Protein AF-A0A7T3RHN5-F1 (afdb_monomer_lite)

Structure (mmCIF, N/CA/C/O backbone):
data_AF-A0A7T3RHN5-F1
#
_entry.id   AF-A0A7T3RHN5-F1
#
loop_
_atom_site.group_PDB
_atom_site.id
_atom_site.type_symbol
_atom_site.label_atom_id
_atom_site.label_alt_id
_atom_site.label_comp_id
_atom_site.label_asym_id
_atom_site.label_entity_id
_atom_site.label_seq_id
_atom_site.pdbx_PDB_ins_code
_atom_site.Cartn_x
_atom_site.Cartn_y
_atom_site.Cartn_z
_atom_site.occupancy
_atom_site.B_iso_or_equiv
_atom_site.auth_seq_id
_atom_site.auth_comp_id
_atom_site.auth_asym_id
_atom_site.auth_atom_id
_atom_site.pdbx_PDB_model_num
ATOM 1 N N . MET A 1 1 ? -44.081 17.481 34.321 1.00 33.84 1 MET A N 1
ATOM 2 C CA . MET A 1 1 ? -44.091 16.302 35.224 1.00 33.84 1 MET A CA 1
ATOM 3 C C . MET A 1 1 ? -43.730 15.085 34.383 1.00 33.84 1 MET A C 1
ATOM 5 O O . MET A 1 1 ? -44.392 14.898 33.382 1.00 33.84 1 MET A O 1
ATOM 9 N N . GLN A 1 2 ? -42.711 14.272 34.641 1.00 38.62 2 GLN A N 1
ATOM 10 C CA . GLN A 1 2 ? -41.668 14.293 35.660 1.00 38.62 2 GLN A CA 1
ATOM 11 C C . GLN A 1 2 ? -40.304 13.938 35.021 1.00 38.62 2 GLN A C 1
ATOM 13 O O . GLN A 1 2 ? -40.270 13.184 34.052 1.00 38.62 2 GLN A O 1
ATOM 18 N N . PRO A 1 3 ? -39.200 14.461 35.579 1.00 47.50 3 PRO A N 1
ATOM 19 C CA . PRO A 1 3 ? -37.829 14.258 35.122 1.00 47.50 3 PRO A CA 1
ATOM 20 C C . PRO A 1 3 ? -37.137 13.142 35.924 1.00 47.50 3 PRO A C 1
ATOM 22 O O . PRO A 1 3 ? -37.062 13.230 37.149 1.00 47.50 3 PRO A O 1
ATOM 25 N N . ARG A 1 4 ? -36.616 12.098 35.266 1.00 41.53 4 ARG A N 1
ATOM 26 C CA . ARG A 1 4 ? -35.791 11.060 35.930 1.00 41.53 4 ARG A CA 1
ATOM 27 C C . ARG A 1 4 ? -34.544 10.600 35.164 1.00 41.53 4 ARG A C 1
ATOM 29 O O . ARG A 1 4 ? -33.818 9.761 35.673 1.00 41.53 4 ARG A O 1
ATOM 36 N N . GLU A 1 5 ? -34.219 11.216 34.030 1.00 47.78 5 GLU A N 1
ATOM 37 C CA . GLU A 1 5 ? -33.073 10.798 33.195 1.00 47.78 5 GLU A CA 1
ATOM 38 C C . GLU A 1 5 ? -31.820 11.693 33.347 1.00 47.78 5 GLU A C 1
ATOM 40 O O . GLU A 1 5 ? -30.792 11.440 32.734 1.00 47.78 5 GLU A O 1
ATOM 45 N N . TRP A 1 6 ? -31.854 12.725 34.202 1.00 43.03 6 TRP A N 1
ATOM 46 C CA . TRP A 1 6 ? -30.775 13.730 34.313 1.00 43.03 6 TRP A CA 1
ATOM 47 C C . TRP A 1 6 ? -29.911 13.652 35.585 1.00 43.03 6 TRP A C 1
ATOM 49 O O . TRP A 1 6 ? -29.173 14.587 35.882 1.00 43.03 6 TRP A O 1
ATOM 59 N N . LEU A 1 7 ? -29.945 12.544 36.334 1.00 45.84 7 LEU A N 1
ATOM 60 C CA . LEU A 1 7 ? -29.122 12.382 37.550 1.00 45.84 7 LEU A CA 1
ATOM 61 C C . LEU A 1 7 ? -28.068 11.267 37.487 1.00 45.84 7 LEU A C 1
ATOM 63 O O . LEU A 1 7 ? -27.273 11.145 38.411 1.00 45.84 7 LEU A O 1
ATOM 67 N N . MET A 1 8 ? -27.968 10.524 36.381 1.00 43.53 8 MET A N 1
ATOM 68 C CA . MET A 1 8 ? -26.954 9.465 36.217 1.00 43.53 8 MET A CA 1
ATOM 69 C C . MET A 1 8 ? -25.738 9.882 35.369 1.00 43.53 8 MET A C 1
ATOM 71 O O . MET A 1 8 ? -24.861 9.060 35.129 1.00 43.53 8 MET A O 1
ATOM 75 N N . LEU A 1 9 ? -25.639 11.157 34.962 1.00 43.38 9 LEU A N 1
ATOM 76 C CA . LEU A 1 9 ? -24.450 11.714 34.287 1.00 43.38 9 LEU A CA 1
ATOM 77 C C . LEU A 1 9 ? -23.685 12.773 35.110 1.00 43.38 9 LEU A C 1
ATOM 79 O O . LEU A 1 9 ? -22.663 13.276 34.656 1.00 43.38 9 LEU A O 1
ATOM 83 N N . SER A 1 10 ? -24.127 13.086 36.334 1.00 39.84 10 SER A N 1
ATOM 84 C CA . SER A 1 10 ? -23.496 14.102 37.200 1.00 39.84 10 SER A CA 1
ATOM 85 C C . SER A 1 10 ? -22.644 13.523 38.345 1.00 39.84 10 SER A C 1
ATOM 87 O O . SER A 1 10 ? -22.122 14.284 39.156 1.00 39.84 10 SER A O 1
ATOM 89 N N . MET A 1 11 ? -22.474 12.200 38.435 1.00 37.06 11 MET A N 1
ATOM 90 C CA . MET A 1 11 ? -21.722 11.542 39.522 1.00 37.06 11 MET A CA 1
ATOM 91 C C . MET A 1 11 ? -20.424 10.852 39.068 1.00 37.06 11 MET A C 1
ATOM 93 O O . MET A 1 11 ? -19.909 9.992 39.774 1.00 37.06 11 MET A O 1
ATOM 97 N N . TYR A 1 12 ? -19.861 11.244 37.920 1.00 39.31 12 TYR A N 1
ATOM 98 C CA . TYR A 1 12 ? -18.570 10.719 37.445 1.00 39.31 12 TYR A CA 1
ATOM 99 C C . TYR A 1 12 ? -17.519 11.802 37.162 1.00 39.31 12 TYR A C 1
ATOM 101 O O . TYR A 1 12 ? -16.602 11.604 36.370 1.00 39.31 12 TYR A O 1
ATOM 109 N N . ILE A 1 13 ? -17.640 12.959 37.819 1.00 41.94 13 ILE A N 1
ATOM 110 C CA . ILE A 1 13 ? -16.583 13.974 37.898 1.00 41.94 13 ILE A CA 1
ATOM 111 C C . ILE A 1 13 ? -16.588 14.538 39.316 1.00 41.94 13 ILE A C 1
ATOM 113 O O . ILE A 1 13 ? -17.350 15.450 39.612 1.00 41.94 13 ILE A O 1
ATOM 117 N N . LEU A 1 14 ? -15.782 13.935 40.190 1.00 34.66 14 LEU A N 1
ATOM 118 C CA . LEU A 1 14 ? -15.179 14.451 41.431 1.00 34.66 14 LEU A CA 1
ATOM 119 C C . LEU A 1 14 ? -14.783 13.234 42.276 1.00 34.66 14 LEU A C 1
ATOM 121 O O . LEU A 1 14 ? -15.461 12.219 42.206 1.00 34.66 14 LEU A O 1
ATOM 125 N N . VAL A 1 15 ? -13.736 13.372 43.099 1.00 35.81 15 VAL A N 1
ATOM 126 C CA . VAL A 1 15 ? -13.138 12.358 44.004 1.00 35.81 15 VAL A CA 1
ATOM 127 C C . VAL A 1 15 ? -11.853 11.710 43.436 1.00 35.81 15 VAL A C 1
ATOM 129 O O . VAL A 1 15 ? -11.829 10.543 43.073 1.00 35.81 15 VAL A O 1
ATOM 132 N N . GLN A 1 16 ? -10.747 12.477 43.425 1.00 34.75 16 GLN A N 1
ATOM 133 C CA . GLN A 1 16 ? -9.605 12.355 44.375 1.00 34.75 16 GLN A CA 1
ATOM 134 C C . GLN A 1 16 ? -8.281 12.847 43.758 1.00 34.75 16 GLN A C 1
ATOM 136 O O . GLN A 1 16 ? -7.575 12.118 43.068 1.00 34.75 16 GLN A O 1
ATOM 141 N N . ALA A 1 17 ? -7.917 14.085 44.092 1.00 33.97 17 ALA A N 1
ATOM 142 C CA . ALA A 1 17 ? -6.534 14.548 44.131 1.00 33.97 17 ALA A CA 1
ATOM 143 C C . ALA A 1 17 ? -6.125 14.658 45.610 1.00 33.97 17 ALA A C 1
ATOM 145 O O . ALA A 1 17 ? -6.889 15.253 46.375 1.00 33.97 17 ALA A O 1
ATOM 146 N N . PRO A 1 18 ? -4.950 14.168 46.037 1.00 40.69 18 PRO A N 1
ATOM 147 C CA . PRO A 1 18 ? -4.371 14.568 47.308 1.00 40.69 18 PRO A CA 1
ATOM 148 C C . PRO A 1 18 ? -3.280 15.621 47.087 1.00 40.69 18 PRO A C 1
ATOM 150 O O . PRO A 1 18 ? -2.224 15.355 46.515 1.00 40.69 18 PRO A O 1
ATOM 153 N N . VAL A 1 19 ? -3.547 16.822 47.597 1.00 32.75 19 VAL A N 1
ATOM 154 C CA . VAL A 1 19 ? -2.537 17.803 47.997 1.00 32.75 19 VAL A CA 1
ATOM 155 C C . VAL A 1 19 ? -2.074 17.417 49.403 1.00 32.75 19 VAL A C 1
ATOM 157 O O . VAL A 1 19 ? -2.884 17.391 50.325 1.00 32.75 19 VAL A O 1
ATOM 160 N N . LEU A 1 20 ? -0.780 17.157 49.584 1.00 33.75 20 LEU A N 1
ATOM 161 C CA . LEU A 1 20 ? -0.121 17.231 50.890 1.00 33.75 20 LEU A CA 1
ATOM 162 C C . LEU A 1 20 ? 1.115 18.121 50.758 1.00 33.75 20 LEU A C 1
ATOM 164 O O . LEU A 1 20 ? 2.112 17.769 50.133 1.00 33.75 20 LEU A O 1
ATOM 168 N N . THR A 1 21 ? 1.015 19.305 51.346 1.00 33.81 21 THR A N 1
ATOM 169 C CA . THR A 1 21 ? 2.109 20.236 51.619 1.00 33.81 21 THR A CA 1
ATOM 170 C C . THR A 1 21 ? 2.731 19.936 52.982 1.00 33.81 21 THR A C 1
ATOM 172 O O . THR A 1 21 ? 1.993 19.830 53.959 1.00 33.81 21 THR A O 1
ATOM 175 N N . GLY A 1 22 ? 4.067 19.967 53.075 1.00 29.38 22 GLY A N 1
ATOM 176 C CA . GLY A 1 22 ? 4.731 20.578 54.235 1.00 29.38 22 GLY A CA 1
ATOM 177 C C . GLY A 1 22 ? 5.930 19.859 54.868 1.00 29.38 22 GLY A C 1
ATOM 178 O O . GLY A 1 22 ? 5.735 18.974 55.687 1.00 29.38 22 GLY A O 1
ATOM 179 N N . LEU A 1 23 ? 7.122 20.438 54.619 1.00 28.66 23 LEU A N 1
ATOM 180 C CA . LEU A 1 23 ? 8.290 20.587 55.523 1.00 28.66 23 LEU A CA 1
ATOM 181 C C . LEU A 1 23 ? 9.136 19.322 55.822 1.00 28.66 23 LEU A C 1
ATOM 183 O O . LEU A 1 23 ? 8.608 18.261 56.087 1.00 28.66 23 LEU A O 1
ATOM 187 N N . SER A 1 24 ? 10.470 19.337 55.925 1.00 29.58 24 SER A N 1
ATOM 188 C CA . SER A 1 24 ? 11.526 20.339 5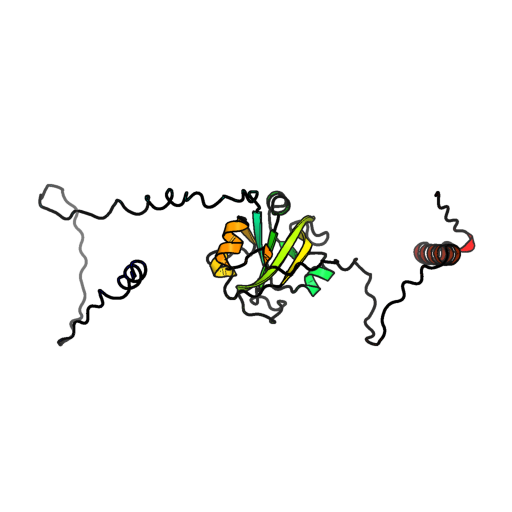5.730 1.00 29.58 24 SER A CA 1
ATOM 189 C C . SER A 1 24 ? 12.875 19.680 56.098 1.00 29.58 24 SER A C 1
ATOM 191 O O . SER A 1 24 ? 12.968 19.060 57.150 1.00 29.58 24 SER A O 1
ATOM 193 N N . LYS A 1 25 ? 13.920 19.980 55.309 1.00 33.62 25 LYS A N 1
ATOM 194 C CA . LYS A 1 25 ? 15.354 20.106 55.671 1.00 33.62 25 LYS A CA 1
ATOM 195 C C . LYS A 1 25 ? 16.234 18.866 55.961 1.00 33.62 25 LYS A C 1
ATOM 197 O O . LYS A 1 25 ? 16.160 18.242 57.007 1.00 33.62 25 LYS A O 1
ATOM 202 N N . ASN A 1 26 ? 17.247 18.778 55.087 1.00 31.64 26 ASN A N 1
ATOM 203 C CA . ASN A 1 26 ? 18.694 18.820 55.372 1.00 31.64 26 ASN A CA 1
ATOM 204 C C . ASN A 1 26 ? 19.542 17.532 55.280 1.00 31.64 26 ASN A C 1
ATOM 206 O O . ASN A 1 26 ? 19.550 16.693 56.166 1.00 31.64 26 ASN A O 1
ATOM 210 N N . GLN A 1 27 ? 20.390 17.565 54.240 1.00 32.78 27 GLN A N 1
ATOM 211 C CA . GLN A 1 27 ? 21.861 17.474 54.274 1.00 32.78 27 GLN A CA 1
ATOM 212 C C . GLN A 1 27 ? 22.568 16.109 54.418 1.00 32.78 27 GLN A C 1
ATOM 214 O O . GLN A 1 27 ? 22.619 15.500 55.475 1.00 32.78 27 GLN A O 1
ATOM 219 N N . THR A 1 28 ? 23.224 15.752 53.301 1.00 30.31 28 THR A N 1
ATOM 220 C CA . THR A 1 28 ? 24.631 15.315 53.132 1.00 30.31 28 THR A CA 1
ATOM 221 C C . THR A 1 28 ? 25.251 14.293 54.090 1.00 30.31 28 THR A C 1
ATOM 223 O O . THR A 1 28 ? 25.504 14.581 55.253 1.00 30.31 28 THR A O 1
ATOM 226 N N . GLY A 1 29 ? 25.723 13.188 53.504 1.00 29.88 29 GLY A N 1
ATOM 227 C CA . GLY A 1 29 ? 26.749 12.318 54.081 1.00 29.88 29 GLY A CA 1
ATOM 228 C C . GLY A 1 29 ? 27.213 11.250 53.088 1.00 29.88 29 GLY A C 1
ATOM 229 O O . GLY A 1 29 ? 26.599 10.199 52.969 1.00 29.88 29 GLY A O 1
ATOM 230 N N . SER A 1 30 ? 28.284 11.547 52.352 1.00 28.36 30 SER A N 1
ATOM 231 C CA . SER A 1 30 ? 29.092 10.576 51.601 1.00 28.36 30 SER A CA 1
ATOM 232 C C . SER A 1 30 ? 30.027 9.832 52.562 1.00 28.36 30 SER A C 1
ATOM 234 O O . SER A 1 30 ? 30.521 10.471 53.487 1.00 28.36 30 SER A O 1
ATOM 236 N N . LEU A 1 31 ? 30.288 8.535 52.322 1.00 26.59 31 LEU A N 1
ATOM 237 C CA . LEU A 1 31 ? 31.620 7.882 52.292 1.00 26.59 31 LEU A CA 1
ATOM 238 C C . LEU A 1 31 ? 31.530 6.346 52.477 1.00 26.59 31 LEU A C 1
ATOM 240 O O . LEU A 1 31 ? 31.335 5.829 53.567 1.00 26.59 31 LEU A O 1
ATOM 244 N N . THR A 1 32 ? 31.683 5.641 51.353 1.00 26.69 32 THR A N 1
ATOM 245 C CA . THR A 1 32 ? 32.661 4.568 51.050 1.00 26.69 32 THR A CA 1
ATOM 246 C C . THR A 1 32 ? 33.057 3.443 52.043 1.00 26.69 32 THR A C 1
ATOM 248 O O . THR A 1 32 ? 33.542 3.682 53.144 1.00 26.69 32 THR A O 1
ATOM 251 N N . THR A 1 33 ? 33.166 2.242 51.437 1.00 31.61 33 THR A N 1
ATOM 252 C CA . THR A 1 33 ? 33.962 1.031 51.793 1.00 31.61 33 THR A CA 1
ATOM 253 C C . THR A 1 33 ? 33.355 0.127 52.890 1.00 31.61 33 THR A C 1
ATOM 255 O O . THR A 1 33 ? 32.723 0.623 53.802 1.00 31.61 33 THR A O 1
ATOM 258 N N . ASN A 1 34 ? 33.431 -1.211 52.897 1.00 29.11 34 ASN A N 1
ATOM 259 C CA . ASN A 1 34 ? 34.430 -2.145 52.384 1.00 29.11 34 ASN A CA 1
ATOM 260 C C . ASN A 1 34 ? 33.845 -3.559 52.158 1.00 29.11 34 ASN A C 1
ATOM 262 O O . ASN A 1 34 ? 32.853 -3.972 52.748 1.00 29.11 34 ASN A O 1
ATOM 266 N N . ASN A 1 35 ? 34.553 -4.305 51.318 1.00 31.83 35 ASN A N 1
ATOM 267 C CA . ASN A 1 35 ? 34.355 -5.689 50.895 1.00 31.83 35 ASN A CA 1
ATOM 268 C C . ASN A 1 35 ? 34.928 -6.690 51.930 1.00 31.83 35 ASN A C 1
ATOM 270 O O . ASN A 1 35 ? 36.057 -6.469 52.369 1.00 31.83 35 ASN A O 1
ATOM 274 N N . LYS A 1 36 ? 34.238 -7.804 52.260 1.00 34.91 36 LYS A N 1
ATOM 275 C CA . LYS A 1 36 ? 34.858 -9.119 52.593 1.00 34.91 36 LYS A CA 1
ATOM 276 C C . LYS A 1 36 ? 33.850 -10.274 52.819 1.00 34.91 36 LYS A C 1
ATOM 278 O O . LYS A 1 36 ? 33.097 -10.299 53.779 1.00 34.91 36 LYS A O 1
ATOM 283 N N . ARG A 1 37 ? 33.945 -11.237 51.893 1.00 30.59 37 ARG A N 1
ATOM 284 C CA . ARG A 1 37 ? 33.738 -12.708 51.900 1.00 30.59 37 ARG A CA 1
ATOM 285 C C . ARG A 1 37 ? 33.353 -13.425 53.215 1.00 30.59 37 ARG A C 1
ATOM 287 O O . ARG A 1 37 ? 34.041 -13.272 54.216 1.00 30.59 37 ARG A O 1
ATOM 294 N N . GLY A 1 38 ? 32.454 -14.414 53.098 1.00 29.77 38 GLY A N 1
ATOM 295 C CA . GLY A 1 38 ? 32.387 -15.588 53.988 1.00 29.77 38 GLY A CA 1
ATOM 296 C C . GLY A 1 38 ? 31.103 -16.416 53.830 1.00 29.77 38 GLY A C 1
ATOM 297 O O . GLY A 1 38 ? 30.024 -15.908 54.093 1.00 29.77 38 GLY A O 1
ATOM 298 N N . ARG A 1 39 ? 31.225 -17.671 53.372 1.00 29.50 39 ARG A N 1
ATOM 299 C CA . ARG A 1 39 ? 30.153 -18.685 53.249 1.00 29.50 39 ARG A CA 1
ATOM 300 C C . ARG A 1 39 ? 29.726 -19.214 54.626 1.00 29.50 39 ARG A C 1
ATOM 302 O O . ARG A 1 39 ? 30.598 -19.374 55.472 1.00 29.50 39 ARG A O 1
ATOM 309 N N . GLY A 1 40 ? 28.466 -19.634 54.768 1.00 28.08 40 GLY A N 1
ATOM 310 C CA . GLY A 1 40 ? 28.071 -20.620 55.784 1.00 28.08 40 GLY A CA 1
ATOM 311 C C . GLY A 1 40 ? 26.643 -20.484 56.315 1.00 28.08 40 GLY A C 1
ATOM 312 O O . GLY A 1 40 ? 26.374 -19.607 57.120 1.00 28.08 40 GLY A O 1
ATOM 313 N N . ASP A 1 41 ? 25.808 -21.427 55.885 1.00 28.86 41 ASP A N 1
ATOM 314 C CA . ASP A 1 41 ? 24.707 -22.077 56.608 1.00 28.86 41 ASP A CA 1
ATOM 315 C C . ASP A 1 41 ? 23.322 -21.427 56.788 1.00 28.86 41 ASP A C 1
ATOM 317 O O . ASP A 1 41 ? 23.114 -20.311 57.256 1.00 28.86 41 ASP A O 1
ATOM 321 N N . CYS A 1 42 ? 22.342 -22.250 56.399 1.00 27.94 42 CYS A N 1
ATOM 322 C CA . CYS A 1 42 ? 20.909 -22.113 56.605 1.00 27.94 42 CYS A CA 1
ATOM 323 C C . CYS A 1 42 ? 20.539 -22.396 58.068 1.00 27.94 42 CYS A C 1
ATOM 325 O O . CYS A 1 42 ? 21.077 -23.335 58.647 1.00 27.94 42 CYS A O 1
ATOM 327 N N . ILE A 1 43 ? 19.538 -21.685 58.605 1.00 28.67 43 ILE A N 1
ATOM 328 C CA . ILE A 1 43 ? 18.283 -22.238 59.167 1.00 28.67 43 ILE A CA 1
ATOM 329 C C . ILE A 1 43 ? 17.399 -21.096 59.715 1.00 28.67 43 ILE A C 1
ATOM 331 O O . ILE A 1 43 ? 17.855 -20.212 60.429 1.00 28.67 43 ILE A O 1
ATOM 335 N N . LEU A 1 44 ? 16.120 -21.171 59.325 1.00 28.95 44 LEU A N 1
ATOM 336 C CA . LEU A 1 44 ? 14.883 -20.581 59.866 1.00 28.95 44 LEU A CA 1
ATOM 337 C C . LEU A 1 44 ? 14.923 -19.261 60.664 1.00 28.95 44 LEU A C 1
ATOM 339 O O . LEU A 1 44 ? 15.315 -19.214 61.825 1.00 28.95 44 LEU A O 1
ATOM 343 N N . SER A 1 45 ? 14.193 -18.270 60.143 1.00 31.98 45 SER A N 1
ATOM 344 C CA . SER A 1 45 ? 13.368 -17.396 60.982 1.00 31.98 45 SER A CA 1
ATOM 345 C C . SER A 1 45 ? 12.017 -17.138 60.314 1.00 31.98 45 SER A C 1
ATOM 347 O O . SER A 1 45 ? 11.921 -16.567 59.230 1.00 31.98 45 SER A O 1
ATOM 349 N N . HIS A 1 46 ? 10.960 -17.608 60.972 1.00 30.84 46 HIS A N 1
ATOM 350 C CA . HIS A 1 46 ? 9.580 -17.220 60.714 1.00 30.84 46 HIS A CA 1
ATOM 351 C C . HIS A 1 46 ? 9.355 -15.772 61.171 1.00 30.84 46 HIS A C 1
ATOM 353 O O . HIS A 1 46 ? 9.543 -15.491 62.354 1.00 30.84 46 HIS A O 1
ATOM 359 N N . LYS A 1 47 ? 8.795 -14.914 60.305 1.00 33.09 47 LYS A N 1
ATOM 360 C CA . LYS A 1 47 ? 7.566 -14.143 60.597 1.00 33.09 47 LYS A CA 1
ATOM 361 C C . LYS A 1 47 ? 7.169 -13.196 59.454 1.00 33.09 47 LYS A C 1
ATOM 363 O O . LYS A 1 47 ? 7.871 -12.248 59.145 1.00 33.09 47 LYS A O 1
ATOM 368 N N . LYS A 1 48 ? 5.923 -13.416 59.023 1.00 31.70 48 LYS A N 1
ATOM 369 C CA . LYS A 1 48 ? 4.859 -12.427 58.788 1.00 31.70 48 LYS A CA 1
ATOM 370 C C . LYS A 1 48 ? 4.950 -11.495 57.569 1.00 31.70 48 LYS A C 1
ATOM 372 O O . LYS A 1 48 ? 5.622 -10.480 57.586 1.00 31.70 48 LYS A O 1
ATOM 377 N N . HIS A 1 49 ? 4.001 -11.784 56.673 1.00 29.67 49 HIS A N 1
ATOM 378 C CA . HIS A 1 49 ? 2.934 -10.866 56.261 1.00 29.67 49 HIS A CA 1
ATOM 379 C C . HIS A 1 49 ? 3.348 -9.759 55.289 1.00 29.67 49 HIS A C 1
ATOM 381 O O . HIS A 1 49 ? 3.915 -8.759 55.697 1.00 29.67 49 HIS A O 1
ATOM 387 N N . LEU A 1 50 ? 2.944 -9.910 54.025 1.00 35.97 50 LEU A N 1
ATOM 388 C CA . LEU A 1 50 ? 2.051 -8.975 53.335 1.00 35.97 50 LEU A CA 1
ATOM 389 C C . LEU A 1 50 ? 1.478 -9.681 52.097 1.00 35.97 50 LEU A C 1
ATOM 391 O O . LEU A 1 50 ? 2.193 -10.224 51.261 1.00 35.97 50 LEU A O 1
ATOM 395 N N . GLN A 1 51 ? 0.153 -9.761 52.095 1.00 31.22 51 GLN A N 1
ATOM 396 C CA . GLN A 1 51 ? -0.690 -10.305 51.044 1.00 31.22 51 GLN A CA 1
ATOM 397 C C . GLN A 1 51 ? -0.823 -9.308 49.879 1.00 31.22 51 GLN A C 1
ATOM 399 O O . GLN A 1 51 ? -0.581 -8.119 50.058 1.00 31.22 51 GLN A O 1
ATOM 404 N N . HIS A 1 52 ? -1.369 -9.823 48.772 1.00 34.38 52 HIS A N 1
ATOM 405 C CA . HIS A 1 52 ? -2.003 -9.114 47.653 1.00 34.38 52 HIS A CA 1
ATOM 406 C C . HIS A 1 52 ? -1.076 -8.422 46.644 1.00 34.38 52 HIS A C 1
ATOM 408 O O . HIS A 1 52 ? -0.586 -7.339 46.908 1.00 34.38 52 HIS A O 1
ATOM 414 N N . GLU A 1 53 ? -0.929 -9.043 45.461 1.00 35.19 53 GLU A N 1
ATOM 415 C CA . GLU A 1 53 ? -1.143 -8.382 44.145 1.00 35.19 53 GLU A CA 1
ATOM 416 C C . GLU A 1 53 ? -0.880 -9.281 42.915 1.00 35.19 53 GLU A C 1
ATOM 418 O O . GLU A 1 53 ? -0.955 -8.827 41.781 1.00 35.19 53 GLU A O 1
ATOM 423 N N . PHE A 1 54 ? -0.664 -10.588 43.080 1.00 33.16 54 PHE A N 1
ATOM 424 C CA . PHE A 1 54 ? -0.453 -11.505 41.947 1.00 33.16 54 PHE A CA 1
ATOM 425 C C . PHE A 1 54 ? -1.732 -12.197 41.447 1.00 33.16 54 PHE A C 1
ATOM 427 O O . PHE A 1 54 ? -1.745 -13.406 41.293 1.00 33.16 54 PHE A O 1
ATOM 434 N N . TYR A 1 55 ? -2.814 -11.452 41.194 1.00 35.84 55 TYR A N 1
ATOM 435 C CA . TYR A 1 55 ? -3.977 -11.946 40.428 1.00 35.84 55 TYR A CA 1
ATOM 436 C C . TYR A 1 55 ? -4.775 -10.776 39.834 1.00 35.84 55 TYR A C 1
ATOM 438 O O . TYR A 1 55 ? -5.886 -10.509 40.291 1.00 35.84 55 TYR A O 1
ATOM 446 N N . ARG A 1 56 ? -4.246 -10.030 38.848 1.00 35.84 56 ARG A N 1
ATOM 447 C CA . ARG A 1 56 ? -5.106 -9.099 38.084 1.00 35.84 56 ARG A CA 1
ATOM 448 C C . ARG A 1 56 ? -4.587 -8.583 36.736 1.00 35.84 56 ARG A C 1
ATOM 450 O O . ARG A 1 56 ? -4.784 -7.411 36.451 1.00 35.84 56 ARG A O 1
ATOM 457 N N . ILE A 1 57 ? -3.984 -9.408 35.874 1.00 34.84 57 ILE A N 1
ATOM 458 C CA . ILE A 1 57 ? -3.861 -9.036 34.438 1.00 34.84 57 ILE A CA 1
ATOM 459 C C . ILE A 1 57 ? -4.347 -10.144 33.476 1.00 34.84 57 ILE A C 1
ATOM 461 O O . ILE A 1 57 ? -4.382 -9.939 32.272 1.00 34.84 57 ILE A O 1
ATOM 465 N N . ASP A 1 58 ? -4.898 -11.257 33.971 1.00 33.94 58 ASP A N 1
ATOM 466 C CA . ASP A 1 58 ? -5.531 -12.269 33.097 1.00 33.94 58 ASP A CA 1
ATOM 467 C C . ASP A 1 58 ? -7.059 -12.098 32.946 1.00 33.94 58 ASP A C 1
ATOM 469 O O . ASP A 1 58 ? -7.733 -12.933 32.349 1.00 33.94 58 ASP A O 1
ATOM 473 N N . PHE A 1 59 ? -7.620 -10.983 33.433 1.00 34.00 59 PHE A N 1
ATOM 474 C CA . PHE A 1 59 ? -9.065 -10.701 33.435 1.00 34.00 59 PHE A CA 1
ATOM 475 C C . PHE A 1 59 ? -9.449 -9.479 32.576 1.00 34.00 59 PHE A C 1
ATOM 477 O O . PHE A 1 59 ? -10.308 -8.690 32.949 1.00 34.00 59 PHE A O 1
ATOM 484 N N . ILE A 1 60 ? -8.795 -9.283 31.424 1.00 35.94 60 ILE A N 1
ATOM 485 C CA . ILE A 1 60 ? -9.293 -8.392 30.353 1.00 35.94 60 ILE A CA 1
ATOM 486 C C . ILE A 1 60 ? -9.093 -9.068 28.988 1.00 35.94 60 ILE A C 1
ATOM 488 O O . ILE A 1 60 ? -8.500 -8.512 28.068 1.00 35.94 60 ILE A O 1
ATOM 492 N N . LYS A 1 61 ? -9.536 -10.322 28.855 1.00 37.72 61 LYS A N 1
ATOM 493 C CA . LYS A 1 61 ? -9.652 -10.970 27.535 1.00 37.72 61 LYS A CA 1
ATOM 494 C C . LYS A 1 61 ? -11.046 -11.486 27.197 1.00 37.72 61 LYS A C 1
ATOM 496 O O . LYS A 1 61 ? -11.251 -11.855 26.054 1.00 37.72 61 LYS A O 1
ATOM 501 N N . ASN A 1 62 ? -12.007 -11.449 28.120 1.00 39.31 62 ASN A N 1
ATOM 502 C CA . ASN A 1 62 ? -13.315 -12.074 27.910 1.00 39.31 62 ASN A CA 1
ATOM 503 C C . ASN A 1 62 ? -14.467 -11.271 28.530 1.00 39.31 62 ASN A C 1
ATOM 505 O O . ASN A 1 62 ? -15.229 -11.832 29.298 1.00 39.31 62 ASN A O 1
ATOM 509 N N . GLU A 1 63 ? -14.627 -9.978 28.222 1.00 44.09 63 GLU A N 1
ATOM 510 C CA . GLU A 1 63 ? -15.938 -9.337 28.454 1.00 44.09 63 GLU A CA 1
ATOM 511 C C . GLU A 1 63 ? -16.136 -8.020 27.688 1.00 44.09 63 GLU A C 1
ATOM 513 O O . GLU A 1 63 ? -16.317 -6.956 28.266 1.00 44.09 63 GLU A O 1
ATOM 518 N N . ILE A 1 64 ? -16.131 -8.086 26.355 1.00 41.56 64 ILE A N 1
ATOM 519 C CA . ILE A 1 64 ? -16.954 -7.183 25.533 1.00 41.56 64 ILE A CA 1
ATOM 520 C C . ILE A 1 64 ? -17.592 -8.042 24.439 1.00 41.56 64 ILE A C 1
ATOM 522 O O . ILE A 1 64 ? -17.216 -7.999 23.273 1.00 41.56 64 ILE A O 1
ATOM 526 N N . HIS A 1 65 ? -18.535 -8.893 24.838 1.00 39.00 65 HIS A N 1
ATOM 527 C CA . HIS A 1 65 ? -19.508 -9.469 23.913 1.00 39.00 65 HIS A CA 1
ATOM 528 C C . HIS A 1 65 ? -20.876 -8.867 24.243 1.00 39.00 65 HIS A C 1
ATOM 530 O O . HIS A 1 65 ? -21.779 -9.520 24.757 1.00 39.00 65 HIS A O 1
ATOM 536 N N . SER A 1 66 ? -21.001 -7.560 24.008 1.00 35.47 66 SER A N 1
ATOM 537 C CA . SER A 1 66 ? -22.305 -6.905 23.931 1.00 35.47 66 SER A CA 1
ATOM 538 C C . SER A 1 66 ? -22.874 -7.154 22.530 1.00 35.47 66 SER A C 1
ATOM 540 O O . SER A 1 66 ? -22.168 -6.901 21.552 1.00 35.47 66 SER A O 1
ATOM 542 N N . PRO A 1 67 ? -24.129 -7.618 22.380 1.00 43.53 67 PRO A N 1
ATOM 543 C CA . PRO A 1 67 ? -24.715 -7.906 21.079 1.00 43.53 67 PRO A CA 1
ATOM 544 C C . PRO A 1 67 ? -25.228 -6.606 20.446 1.00 43.53 67 PRO A C 1
ATOM 546 O O . PRO A 1 67 ? -26.425 -6.408 20.253 1.00 43.53 67 PRO A O 1
ATOM 549 N N . ILE A 1 68 ? -24.319 -5.691 20.113 1.00 43.47 68 ILE A N 1
ATOM 550 C CA . ILE A 1 68 ? -24.604 -4.646 19.130 1.00 43.47 68 ILE A CA 1
ATOM 551 C C . ILE A 1 68 ? -24.409 -5.330 17.785 1.00 43.47 68 ILE A C 1
ATOM 553 O O . ILE A 1 68 ? -23.266 -5.509 17.387 1.00 43.47 68 ILE A O 1
ATOM 557 N N . LYS A 1 69 ? -25.511 -5.799 17.169 1.00 40.44 69 LYS A N 1
ATOM 558 C CA . LYS A 1 69 ? -25.611 -6.351 15.797 1.00 40.44 69 LYS A CA 1
ATOM 559 C C . LYS A 1 69 ? -24.249 -6.455 15.106 1.00 40.44 69 LYS A C 1
ATOM 561 O O . LYS A 1 69 ? -23.843 -5.544 14.387 1.00 40.44 69 LYS A O 1
ATOM 566 N N . GLY A 1 70 ? -23.545 -7.550 15.391 1.00 39.81 70 GLY A N 1
ATOM 567 C CA . GLY A 1 70 ? -22.225 -7.807 14.848 1.00 39.81 70 GLY A CA 1
ATOM 568 C C . GLY A 1 70 ? -22.338 -7.905 13.339 1.00 39.81 70 GLY A C 1
ATOM 569 O O . GLY A 1 70 ? -22.773 -8.924 12.806 1.00 39.81 70 GLY A O 1
ATOM 570 N N . PHE A 1 71 ? -21.962 -6.833 12.648 1.00 44.53 71 PHE A N 1
ATOM 571 C CA . PHE A 1 71 ? -21.457 -6.960 11.298 1.00 44.53 71 PHE A CA 1
ATOM 572 C C . PHE A 1 71 ? -20.288 -7.938 11.423 1.00 44.53 71 PHE A C 1
ATOM 574 O O . PHE A 1 71 ? -19.235 -7.584 11.951 1.00 44.53 71 PHE A O 1
ATOM 581 N N . TYR A 1 72 ? -20.494 -9.188 11.009 1.00 47.25 72 TYR A N 1
ATOM 582 C CA . TYR A 1 72 ? -19.405 -10.073 10.622 1.00 47.25 72 TYR A CA 1
ATOM 583 C C . TYR A 1 72 ? -18.694 -9.368 9.461 1.00 47.25 72 TYR A C 1
ATOM 585 O O . TYR A 1 72 ? -18.940 -9.649 8.289 1.00 47.25 72 TYR A O 1
ATOM 593 N N . MET A 1 73 ? -17.850 -8.380 9.764 1.00 53.25 73 MET A N 1
ATOM 594 C CA . MET A 1 73 ? -16.802 -8.016 8.839 1.00 53.25 73 MET A CA 1
ATOM 595 C C . MET A 1 73 ? -15.937 -9.261 8.774 1.00 53.25 73 MET A C 1
ATOM 597 O O . MET A 1 73 ? -15.399 -9.698 9.789 1.00 53.25 73 MET A O 1
ATOM 601 N N . LYS A 1 74 ? -15.877 -9.858 7.585 1.00 65.75 74 LYS A N 1
ATOM 602 C CA . LYS A 1 74 ? -14.860 -10.831 7.190 1.00 65.75 74 LYS A CA 1
ATOM 603 C C . LYS A 1 74 ? -13.533 -10.484 7.887 1.00 65.75 74 LYS A C 1
ATOM 605 O O . LYS A 1 74 ? -13.223 -9.294 7.992 1.00 65.75 74 LYS A O 1
ATOM 610 N N . ASP A 1 75 ? -12.785 -11.492 8.346 1.00 81.31 75 ASP A N 1
ATOM 611 C CA . ASP A 1 75 ? -11.451 -11.344 8.956 1.00 81.31 75 ASP A CA 1
ATOM 612 C C . ASP A 1 75 ? -10.455 -10.774 7.934 1.00 81.31 75 ASP A C 1
ATOM 614 O O . ASP A 1 75 ? -9.586 -11.465 7.404 1.00 81.31 75 ASP A O 1
ATOM 618 N N . MET A 1 76 ? -10.649 -9.507 7.592 1.00 92.31 76 MET A N 1
ATOM 619 C CA . MET A 1 76 ? -9.888 -8.781 6.605 1.00 92.31 76 MET A CA 1
ATOM 620 C C . MET A 1 76 ? -8.559 -8.406 7.225 1.00 92.31 76 MET A C 1
ATOM 622 O O . MET A 1 76 ? -8.478 -7.978 8.383 1.00 92.31 76 MET A O 1
ATOM 626 N N . LYS A 1 77 ? -7.503 -8.551 6.442 1.00 94.50 77 LYS A N 1
ATOM 627 C CA . LYS A 1 77 ? -6.141 -8.312 6.907 1.00 94.50 77 LYS A CA 1
ATOM 628 C C . LYS A 1 77 ? -5.630 -7.013 6.318 1.00 94.50 77 LYS A C 1
ATOM 630 O O . LYS A 1 77 ? -5.878 -6.689 5.159 1.00 94.50 77 LYS A O 1
ATOM 635 N N . ALA A 1 78 ? -4.910 -6.262 7.137 1.00 95.12 78 ALA A N 1
ATOM 636 C CA . ALA A 1 78 ? -4.252 -5.038 6.730 1.00 95.12 78 ALA A CA 1
ATOM 637 C C . ALA A 1 78 ? -2.737 -5.207 6.831 1.00 95.12 78 ALA A C 1
ATOM 639 O O . ALA A 1 78 ? -2.207 -5.674 7.844 1.00 95.12 78 ALA A O 1
ATOM 640 N N . VAL A 1 79 ? -2.031 -4.776 5.791 1.00 96.19 79 VAL A N 1
ATOM 641 C CA . VAL A 1 79 ? -0.585 -4.586 5.817 1.00 96.19 79 VAL A CA 1
ATOM 642 C C . VAL A 1 79 ? -0.288 -3.101 5.982 1.00 96.19 79 VAL A C 1
ATOM 644 O O . VAL A 1 79 ? -0.733 -2.254 5.210 1.00 96.19 79 VAL A O 1
ATOM 647 N N . VAL A 1 80 ? 0.465 -2.769 7.021 1.00 95.94 80 VAL A N 1
ATOM 648 C CA . VAL A 1 80 ? 0.922 -1.407 7.288 1.00 95.94 80 VAL A CA 1
ATOM 649 C C . VAL A 1 80 ? 2.352 -1.290 6.793 1.00 95.94 80 VAL A C 1
ATOM 651 O O . VAL A 1 80 ? 3.212 -2.075 7.198 1.00 95.94 80 VAL A O 1
ATOM 654 N N . VAL A 1 81 ? 2.618 -0.306 5.939 1.00 95.75 81 VAL A N 1
ATOM 655 C CA . VAL A 1 81 ? 3.948 -0.073 5.369 1.00 95.75 81 VAL A CA 1
ATOM 656 C C . VAL A 1 81 ? 4.490 1.294 5.756 1.00 95.75 81 VAL A C 1
ATOM 658 O O . VAL A 1 81 ? 3.773 2.295 5.745 1.00 95.75 81 VAL A O 1
ATOM 661 N N . PHE A 1 82 ? 5.782 1.349 6.068 1.00 94.75 82 PHE A N 1
ATOM 662 C CA . PHE A 1 82 ? 6.471 2.568 6.466 1.00 94.75 82 PHE A CA 1
ATOM 663 C C . PHE A 1 82 ? 7.349 3.092 5.331 1.00 94.75 82 PHE A C 1
ATOM 665 O O . PHE A 1 82 ? 8.513 2.718 5.186 1.00 94.75 82 PHE A O 1
ATOM 672 N N . THR A 1 83 ? 6.767 3.950 4.495 1.00 94.56 83 THR A N 1
ATOM 673 C CA . THR A 1 83 ? 7.294 4.312 3.176 1.00 94.56 83 THR A CA 1
ATOM 674 C C . THR A 1 83 ? 7.694 5.777 3.054 1.00 94.56 83 THR A C 1
ATOM 676 O O . THR A 1 83 ? 6.990 6.688 3.496 1.00 94.56 83 THR A O 1
ATOM 679 N N . GLY A 1 84 ? 8.830 6.014 2.401 1.00 92.69 84 GLY A N 1
ATOM 680 C CA . GLY A 1 84 ? 9.267 7.349 1.989 1.00 92.69 84 GLY A CA 1
ATOM 681 C C . GLY A 1 84 ? 8.671 7.820 0.661 1.00 92.69 84 GLY A C 1
ATOM 682 O O . GLY A 1 84 ? 8.932 8.948 0.263 1.00 92.69 84 GLY A O 1
ATOM 683 N N . LYS A 1 85 ? 7.882 6.981 -0.021 1.00 92.69 85 LYS A N 1
ATOM 684 C CA . LYS A 1 85 ? 7.350 7.241 -1.367 1.00 92.69 85 LYS A CA 1
ATOM 685 C C . LYS A 1 85 ? 5.948 7.826 -1.316 1.00 92.69 85 LYS A C 1
ATOM 687 O O . LYS A 1 85 ? 5.128 7.383 -0.509 1.00 92.69 85 LYS A O 1
ATOM 692 N N . ASP A 1 86 ? 5.665 8.808 -2.157 1.00 92.25 86 ASP A N 1
ATOM 693 C CA . ASP A 1 86 ? 4.322 9.355 -2.330 1.00 92.25 86 ASP A CA 1
ATOM 694 C C . ASP A 1 86 ? 3.507 8.539 -3.346 1.00 92.25 86 ASP A C 1
ATOM 696 O O . ASP A 1 86 ? 3.981 7.560 -3.929 1.00 92.25 86 ASP A O 1
ATOM 700 N N . LEU A 1 87 ? 2.256 8.946 -3.549 1.00 91.12 87 LEU A N 1
ATOM 701 C CA . LEU A 1 87 ? 1.353 8.289 -4.487 1.00 91.12 87 LEU A CA 1
ATOM 702 C C . LEU A 1 87 ? 1.859 8.361 -5.938 1.00 91.12 87 LEU A C 1
ATOM 704 O O . LEU A 1 87 ? 1.629 7.431 -6.705 1.00 91.12 87 LEU A O 1
ATOM 708 N N . ASN A 1 88 ? 2.552 9.438 -6.324 1.00 89.94 88 ASN A N 1
ATOM 709 C CA . ASN A 1 88 ? 3.072 9.592 -7.683 1.00 89.94 88 ASN A CA 1
ATOM 710 C C . ASN A 1 88 ? 4.203 8.605 -7.968 1.00 89.94 88 ASN A C 1
ATOM 712 O O . ASN A 1 88 ? 4.192 7.963 -9.015 1.00 89.94 88 ASN A O 1
ATOM 716 N N . ILE A 1 89 ? 5.127 8.425 -7.022 1.00 89.94 89 ILE A N 1
ATOM 717 C CA . ILE A 1 89 ? 6.170 7.402 -7.126 1.00 89.94 89 ILE A CA 1
ATOM 718 C C . ILE A 1 89 ? 5.531 6.011 -7.178 1.00 89.94 89 ILE A C 1
ATOM 720 O O . ILE A 1 89 ? 5.876 5.225 -8.055 1.00 89.94 89 ILE A O 1
ATOM 724 N N . MET A 1 90 ? 4.550 5.726 -6.310 1.00 91.69 90 MET A N 1
ATOM 725 C CA . MET A 1 90 ? 3.830 4.445 -6.354 1.00 91.69 90 MET A CA 1
ATOM 726 C C . MET A 1 90 ? 3.147 4.217 -7.705 1.00 91.69 90 MET A C 1
ATOM 728 O O . MET A 1 90 ? 3.117 3.093 -8.197 1.00 91.69 90 MET A O 1
ATOM 732 N N . ARG A 1 91 ? 2.620 5.275 -8.333 1.00 90.38 91 ARG A N 1
ATOM 733 C CA . ARG A 1 91 ? 2.008 5.200 -9.663 1.00 90.38 91 ARG A CA 1
ATOM 734 C C . ARG A 1 91 ? 3.014 4.772 -10.727 1.00 90.38 91 ARG A C 1
ATOM 736 O O . ARG A 1 91 ? 2.700 3.893 -11.522 1.00 90.38 91 ARG A O 1
ATOM 743 N N . THR A 1 92 ? 4.209 5.355 -10.710 1.00 87.88 92 THR A N 1
ATOM 744 C CA . THR A 1 92 ? 5.298 5.026 -11.642 1.00 87.88 92 THR A CA 1
ATOM 745 C C . THR A 1 92 ? 5.839 3.613 -11.431 1.00 87.88 92 THR A C 1
ATOM 747 O O . THR A 1 92 ? 6.177 2.936 -12.394 1.00 87.88 92 THR A O 1
ATOM 750 N N . GLU A 1 93 ? 5.898 3.150 -10.184 1.00 86.62 93 GLU A N 1
ATOM 751 C CA . GLU A 1 93 ? 6.397 1.814 -9.831 1.00 86.62 93 GLU A CA 1
ATOM 752 C C . GLU A 1 93 ? 5.337 0.705 -9.956 1.00 86.62 93 GLU A C 1
ATOM 754 O O . GLU A 1 93 ? 5.637 -0.469 -9.743 1.00 86.62 93 GLU A O 1
ATOM 759 N N . GLY A 1 94 ? 4.090 1.063 -10.274 1.00 86.44 94 GLY A N 1
ATOM 760 C CA . GLY A 1 94 ? 2.976 0.119 -10.369 1.00 86.44 94 GLY A CA 1
ATOM 761 C C . GLY A 1 94 ? 2.414 -0.348 -9.020 1.00 86.44 94 GLY A C 1
ATOM 762 O O . GLY A 1 94 ? 1.628 -1.291 -8.986 1.00 86.44 94 GLY A O 1
ATOM 763 N N . GLY A 1 95 ? 2.787 0.291 -7.908 1.00 90.69 95 GLY A N 1
ATOM 764 C CA . GLY A 1 95 ? 2.295 -0.037 -6.572 1.00 90.69 95 GLY A CA 1
ATOM 765 C C . GLY A 1 95 ? 3.190 0.473 -5.442 1.00 90.69 95 GLY A C 1
ATOM 766 O O . GLY A 1 95 ? 4.097 1.278 -5.634 1.00 90.69 95 GLY A O 1
ATOM 767 N N . SER A 1 96 ? 2.941 -0.011 -4.225 1.00 90.06 96 SER A N 1
ATOM 768 C CA . SER A 1 96 ? 3.784 0.278 -3.059 1.00 90.06 96 SER A CA 1
ATOM 769 C C . SER A 1 96 ? 4.840 -0.806 -2.920 1.00 90.06 96 SER A C 1
ATOM 771 O O . SER A 1 96 ? 4.514 -1.953 -2.608 1.00 90.06 96 SER A O 1
ATOM 773 N N . GLY A 1 97 ? 6.107 -0.459 -3.155 1.00 84.62 97 GLY A N 1
ATOM 774 C CA . GLY A 1 97 ? 7.112 -1.476 -3.440 1.00 84.62 97 GLY A CA 1
ATOM 775 C C . GLY A 1 97 ? 8.475 -1.366 -2.773 1.00 84.62 97 GLY A C 1
ATOM 776 O O . GLY A 1 97 ? 8.822 -0.394 -2.098 1.00 84.62 97 GLY A O 1
ATOM 777 N N . TYR A 1 98 ? 9.242 -2.414 -3.070 1.00 87.12 98 TYR A N 1
ATOM 778 C CA . TYR A 1 98 ? 10.557 -2.806 -2.558 1.00 87.12 98 TYR A CA 1
ATOM 779 C C . TYR A 1 98 ? 10.569 -3.371 -1.130 1.00 87.12 98 TYR A C 1
ATOM 781 O O . TYR A 1 98 ? 11.535 -3.222 -0.370 1.00 87.12 98 TYR A O 1
ATOM 789 N N . TRP A 1 99 ? 9.495 -4.073 -0.764 1.00 91.88 99 TRP A N 1
ATOM 790 C CA . TRP A 1 99 ? 9.333 -4.645 0.567 1.00 91.88 99 TRP A CA 1
ATOM 791 C C . TRP A 1 99 ? 9.977 -6.020 0.689 1.00 91.88 99 TRP A C 1
ATOM 793 O O . TRP A 1 99 ? 9.699 -6.926 -0.097 1.00 91.88 99 TRP A O 1
ATOM 803 N N . HIS A 1 100 ? 10.780 -6.195 1.737 1.00 88.62 100 HIS A N 1
ATOM 804 C CA . HIS A 1 100 ? 11.249 -7.510 2.163 1.00 88.62 100 HIS A CA 1
ATOM 805 C C . HIS A 1 100 ? 10.170 -8.160 3.046 1.00 88.62 100 HIS A C 1
ATOM 807 O O . HIS A 1 100 ? 10.175 -8.038 4.271 1.00 88.62 100 HIS A O 1
ATOM 813 N N . ALA A 1 101 ? 9.175 -8.766 2.401 1.00 87.00 101 ALA A N 1
ATOM 814 C CA . ALA A 1 101 ? 7.982 -9.336 3.024 1.00 87.00 101 ALA A CA 1
ATOM 815 C C . ALA A 1 101 ? 7.614 -10.673 2.365 1.00 87.00 101 ALA A C 1
ATOM 817 O O . ALA A 1 101 ? 7.969 -10.910 1.216 1.00 87.00 101 ALA A O 1
ATOM 818 N N . ARG A 1 102 ? 6.912 -11.559 3.083 1.00 87.25 102 ARG A N 1
ATOM 819 C CA . ARG A 1 102 ? 6.479 -12.854 2.532 1.00 87.25 102 ARG A CA 1
ATOM 820 C C . ARG A 1 102 ? 5.285 -12.658 1.601 1.00 87.25 102 ARG A C 1
ATOM 822 O O . ARG A 1 102 ? 4.254 -12.171 2.056 1.00 87.25 102 ARG A O 1
ATOM 829 N N . THR A 1 103 ? 5.415 -13.097 0.352 1.00 87.69 103 THR A N 1
ATOM 830 C CA . THR A 1 103 ? 4.391 -13.004 -0.703 1.00 87.69 103 THR A CA 1
ATOM 831 C C . THR A 1 103 ? 3.041 -13.571 -0.251 1.00 87.69 103 THR A C 1
ATOM 833 O O . THR A 1 103 ? 2.024 -12.910 -0.425 1.00 87.69 103 THR A O 1
ATOM 836 N N . ASP A 1 104 ? 3.028 -14.712 0.449 1.00 88.75 104 ASP A N 1
ATOM 837 C CA . ASP A 1 104 ? 1.791 -15.336 0.952 1.00 88.75 104 ASP A CA 1
ATOM 838 C C . ASP A 1 104 ? 0.983 -14.404 1.863 1.00 88.75 104 ASP A C 1
ATOM 840 O O . ASP A 1 104 ? -0.232 -14.307 1.742 1.00 88.75 104 ASP A O 1
ATOM 844 N N . ARG A 1 105 ? 1.663 -13.672 2.758 1.00 90.31 105 ARG A N 1
ATOM 845 C CA . ARG A 1 105 ? 1.004 -12.743 3.689 1.00 90.31 105 ARG A CA 1
ATOM 846 C C . ARG A 1 105 ? 0.550 -11.454 3.018 1.00 90.31 105 ARG A C 1
ATOM 848 O O . ARG A 1 105 ? -0.359 -10.809 3.523 1.00 90.31 105 ARG A O 1
ATOM 855 N N . LEU A 1 106 ? 1.214 -11.058 1.935 1.00 90.25 106 LEU A N 1
ATOM 856 C CA . LEU A 1 106 ? 0.818 -9.895 1.147 1.00 90.25 106 LEU A CA 1
ATOM 857 C C . LEU A 1 106 ? -0.415 -10.203 0.296 1.00 90.25 106 LEU A C 1
ATOM 859 O O . LEU A 1 106 ? -1.317 -9.379 0.239 1.00 90.25 106 LEU A O 1
ATOM 863 N N . ASN A 1 107 ? -0.477 -11.393 -0.309 1.00 89.44 107 ASN A N 1
ATOM 864 C CA . ASN A 1 107 ? -1.632 -11.840 -1.094 1.00 89.44 107 ASN A CA 1
ATOM 865 C C . ASN A 1 107 ? -2.878 -12.116 -0.240 1.00 89.44 107 ASN A C 1
ATOM 867 O O . ASN A 1 107 ? -3.993 -12.049 -0.738 1.00 89.44 107 ASN A O 1
ATOM 871 N N . ASP A 1 108 ? -2.684 -12.443 1.034 1.00 91.25 108 ASP A N 1
ATOM 872 C CA . ASP A 1 108 ? -3.749 -12.668 2.015 1.00 91.25 108 ASP A CA 1
ATOM 873 C C . ASP A 1 108 ? -4.237 -11.357 2.672 1.00 91.25 108 ASP A C 1
ATOM 875 O O . ASP A 1 108 ? -5.192 -11.374 3.443 1.00 91.25 108 ASP A O 1
ATOM 879 N N . ALA A 1 109 ? -3.594 -10.217 2.390 1.00 93.62 109 ALA A N 1
ATOM 880 C CA . ALA A 1 109 ? -4.013 -8.910 2.890 1.00 93.62 109 ALA A CA 1
ATOM 881 C C . ALA A 1 109 ? -5.019 -8.242 1.942 1.00 93.62 109 ALA A C 1
ATOM 883 O O . ALA A 1 109 ? -4.799 -8.183 0.737 1.00 93.62 109 ALA A O 1
ATOM 884 N N . ASP A 1 110 ? -6.090 -7.677 2.499 1.00 94.75 110 ASP A N 1
ATOM 885 C CA . ASP A 1 110 ? -7.122 -6.952 1.748 1.00 94.75 110 ASP A CA 1
ATOM 886 C C . ASP A 1 110 ? -6.815 -5.447 1.665 1.00 94.75 110 ASP A C 1
ATOM 888 O O . ASP A 1 110 ? -7.166 -4.785 0.688 1.00 94.75 110 ASP A O 1
ATOM 892 N N . TYR A 1 111 ? -6.153 -4.890 2.687 1.00 95.56 111 TYR A N 1
ATOM 893 C CA . TYR A 1 111 ? -5.875 -3.455 2.782 1.00 95.56 111 TYR A CA 1
ATOM 894 C C . TYR A 1 111 ? -4.396 -3.144 2.980 1.00 95.56 111 TYR A C 1
ATOM 896 O O . TYR A 1 111 ? -3.694 -3.802 3.743 1.00 95.56 111 TYR A O 1
ATOM 904 N N . LEU A 1 112 ? -3.945 -2.063 2.355 1.00 96.12 112 LEU A N 1
ATOM 905 C CA . LEU A 1 112 ? -2.639 -1.448 2.542 1.00 96.12 112 LEU A CA 1
ATOM 906 C C . LEU A 1 112 ? -2.816 -0.121 3.280 1.00 96.12 112 LEU A C 1
ATOM 908 O O . LEU A 1 112 ? -3.559 0.736 2.819 1.00 96.12 112 LEU A O 1
ATOM 912 N N . ILE A 1 113 ? -2.097 0.089 4.378 1.00 96.56 113 ILE A N 1
ATOM 913 C CA . ILE A 1 113 ? -2.032 1.383 5.070 1.00 96.56 113 ILE A CA 1
ATOM 914 C C . ILE A 1 113 ? -0.612 1.921 4.926 1.00 96.56 113 ILE A C 1
ATOM 916 O O . ILE A 1 113 ? 0.329 1.359 5.491 1.00 96.56 113 ILE A O 1
ATOM 920 N N . ALA A 1 114 ? -0.440 3.008 4.175 1.00 96.62 114 ALA A N 1
ATOM 921 C CA . ALA A 1 114 ? 0.866 3.625 3.996 1.00 96.62 114 ALA A CA 1
ATOM 922 C C . ALA A 1 114 ? 1.094 4.755 5.002 1.00 96.62 114 ALA A C 1
ATOM 924 O O . ALA A 1 114 ? 0.280 5.667 5.177 1.00 96.62 114 ALA A O 1
ATOM 925 N N . VAL A 1 115 ? 2.251 4.688 5.654 1.00 96.44 115 VAL A N 1
ATOM 926 C CA . VAL A 1 115 ? 2.676 5.615 6.695 1.00 96.44 115 VAL A CA 1
ATOM 927 C C . VAL A 1 115 ? 3.985 6.274 6.283 1.00 96.44 115 VAL A C 1
ATOM 929 O O . VAL A 1 115 ? 4.900 5.606 5.803 1.00 96.44 115 VAL A O 1
ATOM 932 N N . ARG A 1 116 ? 4.089 7.594 6.453 1.00 96.00 116 ARG A N 1
ATOM 933 C CA . ARG A 1 116 ? 5.209 8.388 5.941 1.00 96.00 116 ARG A CA 1
ATOM 934 C C . ARG A 1 116 ? 6.489 8.161 6.743 1.00 96.00 116 ARG A C 1
ATOM 936 O O . ARG A 1 116 ? 6.579 8.515 7.919 1.00 96.00 116 ARG A O 1
ATOM 943 N N . ASN A 1 117 ? 7.531 7.676 6.079 1.00 94.25 117 ASN A N 1
ATOM 944 C CA . ASN A 1 117 ? 8.882 7.576 6.617 1.00 94.25 117 ASN A CA 1
ATOM 945 C C . ASN A 1 117 ? 9.806 8.639 5.996 1.00 94.25 117 ASN A C 1
ATOM 947 O O . ASN A 1 117 ? 10.168 8.532 4.835 1.00 94.25 117 ASN A O 1
ATOM 951 N N . ARG A 1 118 ? 10.237 9.633 6.782 1.00 92.25 118 ARG A N 1
ATOM 952 C CA . ARG A 1 118 ? 11.166 10.703 6.363 1.00 92.25 118 ARG A CA 1
ATOM 953 C C . ARG A 1 118 ? 12.647 10.435 6.655 1.00 92.25 118 ARG A C 1
ATOM 955 O O . ARG A 1 118 ? 13.454 11.351 6.516 1.00 92.25 118 ARG A O 1
ATOM 962 N N . ARG A 1 119 ? 13.001 9.260 7.187 1.00 88.19 119 ARG A N 1
ATOM 963 C CA . ARG A 1 119 ? 14.372 9.011 7.674 1.00 88.19 119 ARG A CA 1
ATOM 964 C C . ARG A 1 119 ? 15.394 8.922 6.546 1.00 88.19 119 ARG A C 1
ATOM 966 O O . ARG A 1 119 ? 16.559 9.218 6.770 1.00 88.19 119 ARG A O 1
ATOM 973 N N . GLU A 1 120 ? 14.942 8.540 5.361 1.00 85.50 120 GLU A N 1
ATOM 974 C CA . GLU A 1 120 ? 15.790 8.388 4.187 1.00 85.50 120 GLU A CA 1
ATOM 975 C C . GLU A 1 120 ? 15.974 9.715 3.443 1.00 85.50 120 GLU A C 1
ATOM 977 O O . GLU A 1 120 ? 15.091 10.575 3.437 1.00 85.50 120 GLU A O 1
ATOM 982 N N . THR A 1 121 ? 17.115 9.885 2.777 1.00 86.06 121 THR A N 1
ATOM 983 C CA . THR A 1 121 ? 17.432 11.107 2.015 1.00 86.06 121 THR A CA 1
ATOM 984 C C . THR A 1 121 ? 16.554 11.278 0.779 1.00 86.06 121 THR A C 1
ATOM 986 O O . THR A 1 121 ? 16.207 12.405 0.433 1.00 86.06 121 THR A O 1
ATOM 989 N N . TRP A 1 122 ? 16.165 10.166 0.153 1.00 86.31 122 TRP A N 1
ATOM 990 C CA . TRP A 1 122 ? 15.275 10.101 -1.008 1.00 86.31 122 TRP A CA 1
ATOM 991 C C . TRP A 1 122 ? 13.787 10.185 -0.640 1.00 86.31 122 TRP A C 1
ATOM 993 O O . TRP A 1 122 ? 12.939 10.237 -1.528 1.00 86.31 122 TRP A O 1
ATOM 1003 N N . ALA A 1 123 ? 13.448 10.174 0.653 1.00 88.81 123 ALA A N 1
ATOM 1004 C CA . ALA A 1 123 ? 12.061 10.207 1.084 1.00 88.81 123 ALA A CA 1
ATOM 1005 C C . ALA A 1 123 ? 11.424 11.584 0.874 1.00 88.81 123 ALA A C 1
ATOM 1007 O O . ALA A 1 123 ? 12.025 12.630 1.138 1.00 88.81 123 ALA A O 1
ATOM 1008 N N . VAL A 1 124 ? 10.149 11.565 0.495 1.00 89.06 124 VAL A N 1
ATOM 1009 C CA . VAL A 1 124 ? 9.311 12.759 0.406 1.00 89.06 124 VAL A CA 1
ATOM 1010 C C . VAL A 1 124 ? 9.094 13.338 1.812 1.00 89.06 124 VAL A C 1
ATOM 1012 O O . VAL A 1 124 ? 8.908 12.610 2.791 1.00 89.06 124 VAL A O 1
ATOM 1015 N N . LYS A 1 125 ? 9.165 14.670 1.930 1.00 90.38 125 LYS A N 1
ATOM 1016 C CA . LYS A 1 125 ? 9.070 15.419 3.203 1.00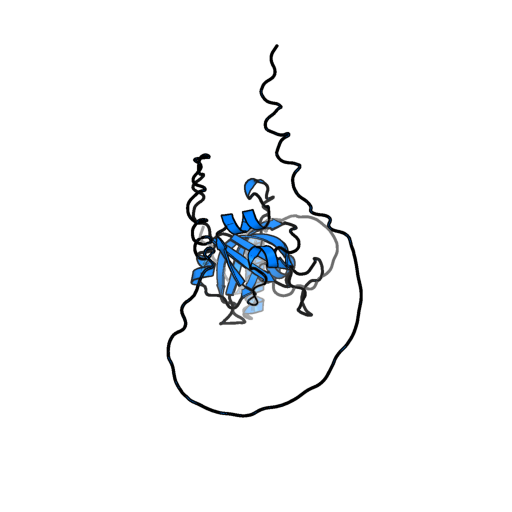 90.38 125 LYS A CA 1
ATOM 1017 C C . LYS A 1 125 ? 7.789 16.257 3.307 1.00 90.38 125 LYS A C 1
ATOM 1019 O O . LYS A 1 125 ? 7.763 17.240 4.040 1.00 90.38 125 LYS A O 1
ATOM 1024 N N . ASP A 1 126 ? 6.761 15.849 2.570 1.00 89.75 126 ASP A N 1
ATOM 1025 C CA . ASP A 1 126 ? 5.419 16.438 2.508 1.00 89.75 126 ASP A CA 1
ATOM 1026 C C . ASP A 1 126 ? 4.688 16.391 3.858 1.00 89.75 126 ASP A C 1
ATOM 1028 O O . ASP A 1 126 ? 4.064 17.365 4.270 1.00 89.75 126 ASP A O 1
ATOM 1032 N N . LEU A 1 127 ? 4.794 15.265 4.564 1.00 91.19 127 LEU A N 1
ATOM 1033 C CA . LEU A 1 127 ? 4.075 14.994 5.807 1.00 91.19 127 LEU A CA 1
ATOM 1034 C C . LEU A 1 127 ? 5.037 14.786 6.979 1.00 91.19 127 LEU A C 1
ATOM 1036 O O . LEU A 1 127 ? 6.244 14.614 6.803 1.00 91.19 127 LEU A O 1
ATOM 1040 N N . GLU A 1 128 ? 4.521 14.814 8.209 1.00 93.44 128 GLU A N 1
ATOM 1041 C CA . GLU A 1 128 ? 5.299 14.468 9.402 1.00 93.44 128 GLU A CA 1
ATOM 1042 C C . GLU A 1 128 ? 5.688 12.975 9.402 1.00 93.44 128 GLU A C 1
ATOM 1044 O O . GLU A 1 128 ? 5.012 12.117 8.829 1.00 93.44 128 GLU A O 1
ATOM 1049 N N . HIS A 1 129 ? 6.821 12.649 10.028 1.00 94.00 129 HIS A N 1
ATOM 1050 C CA . HIS A 1 129 ? 7.244 11.262 10.197 1.00 94.00 129 HIS A CA 1
ATOM 1051 C C . HIS A 1 129 ? 6.211 10.482 11.021 1.00 94.00 129 HIS A C 1
ATOM 1053 O O . HIS A 1 129 ? 5.834 10.896 12.114 1.00 94.00 129 HIS A O 1
ATOM 1059 N N . GLY A 1 130 ? 5.795 9.319 10.523 1.00 94.19 130 GLY A N 1
ATOM 1060 C CA . GLY A 1 130 ? 4.818 8.473 11.201 1.00 94.19 130 GLY A CA 1
ATOM 1061 C C . GLY A 1 130 ? 3.360 8.813 10.898 1.00 94.19 130 GLY A C 1
ATOM 1062 O O . GLY A 1 130 ? 2.493 8.161 11.474 1.00 94.19 130 GLY A O 1
ATOM 1063 N N . THR A 1 131 ? 3.075 9.776 10.017 1.00 96.38 131 THR A N 1
ATOM 1064 C CA . THR A 1 131 ? 1.707 10.117 9.597 1.00 96.38 131 THR A CA 1
ATOM 1065 C C . THR A 1 131 ? 1.184 9.122 8.564 1.00 96.38 131 THR A C 1
ATOM 1067 O O . THR A 1 131 ? 1.836 8.898 7.542 1.00 96.38 131 THR A O 1
ATOM 1070 N N . ALA A 1 132 ? 0.028 8.505 8.820 1.00 96.31 132 ALA A N 1
ATOM 1071 C CA . ALA A 1 132 ? -0.673 7.708 7.815 1.00 96.31 132 ALA A CA 1
ATOM 1072 C C . ALA A 1 132 ? -1.337 8.644 6.809 1.00 96.31 132 ALA A C 1
ATOM 1074 O O . ALA A 1 132 ? -1.992 9.609 7.209 1.00 96.31 132 ALA A O 1
ATOM 1075 N N . PHE A 1 133 ? -1.130 8.357 5.525 1.00 96.06 133 PHE A N 1
ATOM 1076 C CA . PHE A 1 133 ? -1.554 9.240 4.438 1.00 96.06 133 PHE A CA 1
ATOM 1077 C C . PHE A 1 133 ? -2.421 8.553 3.380 1.00 96.06 133 PHE A C 1
ATOM 1079 O O . PHE A 1 133 ? -3.063 9.219 2.573 1.00 96.06 133 PHE A O 1
ATOM 1086 N N . LEU A 1 134 ? -2.435 7.220 3.368 1.00 95.44 134 LEU A N 1
ATOM 1087 C CA . LEU A 1 134 ? -3.090 6.437 2.331 1.00 95.44 134 LEU A CA 1
ATOM 1088 C C . LEU A 1 134 ? -3.609 5.124 2.911 1.00 95.44 134 LEU A C 1
ATOM 1090 O O . LEU A 1 134 ? -2.870 4.417 3.601 1.00 95.44 134 LEU A O 1
ATOM 1094 N N . ILE A 1 135 ? -4.845 4.782 2.570 1.00 96.38 135 ILE A N 1
ATOM 1095 C CA . ILE A 1 135 ? -5.399 3.433 2.693 1.00 96.38 135 ILE A CA 1
ATOM 1096 C C . ILE A 1 135 ? -5.710 2.951 1.280 1.00 96.38 135 ILE A C 1
ATOM 1098 O O . ILE A 1 135 ? -6.314 3.690 0.517 1.00 96.38 135 ILE A O 1
ATOM 1102 N N . ALA A 1 136 ? -5.322 1.738 0.911 1.00 95.81 136 ALA A N 1
ATOM 1103 C CA . ALA A 1 136 ? -5.595 1.184 -0.410 1.00 95.81 136 ALA A CA 1
ATOM 1104 C C . ALA A 1 136 ? -6.135 -0.245 -0.333 1.00 95.81 136 ALA A C 1
ATOM 1106 O O . ALA A 1 136 ? -5.863 -0.952 0.636 1.00 95.81 136 ALA A O 1
ATOM 1107 N N . LYS A 1 137 ? -6.908 -0.659 -1.340 1.00 95.25 137 LYS A N 1
ATOM 1108 C CA . LYS A 1 137 ? -7.422 -2.029 -1.481 1.00 95.25 137 LYS A CA 1
ATOM 1109 C C . LYS A 1 137 ? -6.459 -2.848 -2.322 1.00 95.25 137 LYS A C 1
ATOM 1111 O O . LYS A 1 137 ? -6.190 -2.509 -3.470 1.00 95.25 137 LYS A O 1
ATOM 1116 N N . ILE A 1 138 ? -5.910 -3.896 -1.730 1.00 94.81 138 ILE A N 1
ATOM 1117 C CA . ILE A 1 138 ? -4.884 -4.717 -2.363 1.00 94.81 138 ILE A CA 1
ATOM 1118 C C . ILE A 1 138 ? -5.532 -5.603 -3.421 1.00 94.81 138 ILE A C 1
ATOM 1120 O O . ILE A 1 138 ? -6.548 -6.248 -3.178 1.00 94.81 138 ILE A O 1
ATOM 1124 N N . THR A 1 139 ? -4.911 -5.652 -4.595 1.00 92.25 139 THR A N 1
ATOM 1125 C CA . THR A 1 139 ? -5.290 -6.564 -5.682 1.00 92.25 139 THR A CA 1
ATOM 1126 C C . THR A 1 139 ? -4.343 -7.748 -5.807 1.00 92.25 139 THR A C 1
ATOM 1128 O O . THR A 1 139 ? -4.723 -8.789 -6.337 1.00 92.25 139 THR A O 1
ATOM 1131 N N . GLY A 1 140 ? -3.115 -7.609 -5.308 1.00 90.31 140 GLY A N 1
ATOM 1132 C CA . GLY A 1 140 ? -2.121 -8.670 -5.294 1.00 90.31 140 GLY A CA 1
ATOM 1133 C C . GLY A 1 140 ? -0.725 -8.143 -4.986 1.00 90.31 140 GLY A C 1
ATOM 1134 O O . GLY A 1 140 ? -0.532 -7.020 -4.510 1.00 90.31 140 GLY A O 1
ATOM 1135 N N . CYS A 1 141 ? 0.274 -8.969 -5.268 1.00 91.25 141 CYS A N 1
ATOM 1136 C CA . CYS A 1 141 ? 1.663 -8.545 -5.261 1.00 91.25 141 CYS A CA 1
ATOM 1137 C C . CYS A 1 141 ? 2.470 -9.268 -6.339 1.00 91.25 141 CYS A C 1
ATOM 1139 O O . CYS A 1 141 ? 2.143 -10.383 -6.746 1.00 91.25 141 CYS A O 1
ATOM 1141 N N . PHE A 1 142 ? 3.541 -8.626 -6.793 1.00 87.69 142 PHE A N 1
ATOM 1142 C CA . PHE A 1 142 ? 4.506 -9.217 -7.714 1.00 87.69 142 PHE A CA 1
ATOM 1143 C C . PHE A 1 142 ? 5.929 -8.983 -7.212 1.00 87.69 142 PHE A C 1
ATOM 1145 O O . PHE A 1 142 ? 6.200 -8.054 -6.443 1.00 87.69 142 PHE A O 1
ATOM 1152 N N . LYS A 1 143 ? 6.851 -9.842 -7.642 1.00 86.81 143 LYS A N 1
ATOM 1153 C CA . LYS A 1 143 ? 8.278 -9.647 -7.393 1.00 86.81 143 LYS A CA 1
ATOM 1154 C C . LYS A 1 143 ? 8.829 -8.592 -8.337 1.00 86.81 143 LYS A C 1
ATOM 1156 O O . LYS A 1 143 ? 8.562 -8.649 -9.535 1.00 86.81 143 LYS A O 1
ATOM 1161 N N . SER A 1 144 ? 9.614 -7.659 -7.811 1.00 79.56 144 SER A N 1
ATOM 1162 C CA . SER A 1 144 ? 10.288 -6.681 -8.658 1.00 79.56 144 SER A CA 1
ATOM 1163 C C . SER A 1 144 ? 11.268 -7.391 -9.607 1.00 79.56 144 SER A C 1
ATOM 1165 O O . SER A 1 144 ? 12.057 -8.211 -9.139 1.00 79.56 144 SER A O 1
ATOM 1167 N N . PRO A 1 145 ? 11.255 -7.081 -10.917 1.00 73.25 145 PRO A N 1
ATOM 1168 C CA . PRO A 1 145 ? 12.231 -7.632 -11.859 1.00 73.25 145 PRO A CA 1
ATOM 1169 C C . PRO A 1 145 ? 13.659 -7.149 -11.560 1.00 73.25 145 PRO A C 1
ATOM 1171 O O . PRO A 1 145 ? 14.614 -7.870 -11.835 1.00 73.25 145 PRO A O 1
ATOM 1174 N N . ASP A 1 146 ? 13.797 -5.965 -10.956 1.00 77.44 146 ASP A N 1
ATOM 1175 C CA . ASP A 1 146 ? 15.086 -5.368 -10.595 1.00 77.44 146 ASP A CA 1
ATOM 1176 C C . ASP A 1 146 ? 15.639 -5.919 -9.267 1.00 77.44 146 ASP A C 1
ATOM 1178 O O . ASP A 1 146 ? 16.845 -5.872 -9.023 1.00 77.44 146 ASP A O 1
ATOM 1182 N N . TYR A 1 147 ? 14.766 -6.456 -8.402 1.00 79.25 147 TYR A N 1
ATOM 1183 C CA . TYR A 1 147 ? 15.113 -6.942 -7.064 1.00 79.25 147 TYR A CA 1
ATOM 1184 C C . TYR A 1 147 ? 14.343 -8.227 -6.707 1.00 79.25 147 TYR A C 1
ATOM 1186 O O . TYR A 1 147 ? 13.213 -8.177 -6.217 1.00 79.25 147 TYR A O 1
ATOM 1194 N N . ASP A 1 148 ? 14.982 -9.388 -6.882 1.00 75.44 148 ASP A N 1
ATOM 1195 C CA . ASP A 1 148 ? 14.358 -10.717 -6.717 1.00 75.44 148 ASP A CA 1
ATOM 1196 C C . ASP A 1 148 ? 13.869 -11.025 -5.278 1.00 75.44 148 ASP A C 1
ATOM 1198 O O . ASP A 1 148 ? 12.971 -11.850 -5.062 1.00 75.44 148 ASP A O 1
ATOM 1202 N N . ASP A 1 149 ? 14.409 -10.332 -4.267 1.00 84.00 149 ASP A N 1
ATOM 1203 C CA . ASP A 1 149 ? 14.005 -10.468 -2.860 1.00 84.00 149 ASP A CA 1
ATOM 1204 C C . ASP A 1 149 ? 12.916 -9.472 -2.429 1.00 84.00 149 ASP A C 1
ATOM 1206 O O . ASP A 1 149 ? 12.504 -9.478 -1.261 1.00 84.00 149 ASP A O 1
ATOM 1210 N N . ARG A 1 150 ? 12.452 -8.601 -3.336 1.00 88.94 150 ARG A N 1
ATOM 1211 C CA . ARG A 1 150 ? 11.522 -7.522 -3.004 1.00 88.94 150 ARG A CA 1
ATOM 1212 C C . ARG A 1 150 ? 10.185 -7.642 -3.709 1.00 88.94 150 ARG A C 1
ATOM 1214 O O . ARG A 1 150 ? 10.091 -7.798 -4.922 1.00 88.94 150 ARG A O 1
ATOM 1221 N N . ASN A 1 151 ? 9.133 -7.462 -2.919 1.00 90.81 151 ASN A N 1
ATOM 1222 C CA . ASN A 1 151 ? 7.762 -7.478 -3.397 1.00 90.81 151 ASN A CA 1
ATOM 1223 C C . ASN A 1 151 ? 7.221 -6.055 -3.576 1.00 90.81 151 ASN A C 1
ATOM 1225 O O . ASN A 1 151 ? 7.518 -5.142 -2.793 1.00 90.81 151 ASN A O 1
ATOM 1229 N N . VAL A 1 152 ? 6.398 -5.897 -4.605 1.00 91.75 152 VAL A N 1
ATOM 1230 C CA . VAL A 1 152 ? 5.581 -4.718 -4.875 1.00 91.75 152 VAL A CA 1
ATOM 1231 C C . VAL A 1 152 ? 4.124 -5.093 -4.643 1.00 91.75 152 VAL A C 1
ATOM 1233 O O . VAL A 1 152 ? 3.640 -6.084 -5.183 1.00 91.75 152 VAL A O 1
ATOM 1236 N N . ILE A 1 153 ? 3.443 -4.321 -3.799 1.00 93.75 153 ILE A N 1
ATOM 1237 C CA . ILE A 1 153 ? 2.031 -4.504 -3.460 1.00 93.75 153 ILE A CA 1
ATOM 1238 C C . ILE A 1 153 ? 1.206 -3.676 -4.444 1.00 93.75 153 ILE A C 1
ATOM 1240 O O . ILE A 1 153 ? 1.372 -2.453 -4.504 1.00 93.75 153 ILE A O 1
ATOM 1244 N N . THR A 1 154 ? 0.323 -4.331 -5.194 1.00 93.12 154 THR A N 1
ATOM 1245 C CA . THR A 1 154 ? -0.573 -3.685 -6.157 1.00 93.12 154 THR A CA 1
ATOM 1246 C C . THR A 1 154 ? -1.928 -3.411 -5.525 1.00 93.12 154 THR A C 1
ATOM 1248 O O . THR A 1 154 ? -2.411 -4.171 -4.685 1.00 93.12 154 THR A O 1
ATOM 1251 N N . PHE A 1 155 ? -2.550 -2.313 -5.936 1.00 94.31 155 PHE A N 1
ATOM 1252 C CA . PHE A 1 155 ? -3.871 -1.891 -5.483 1.00 94.31 155 PHE A CA 1
ATOM 1253 C C . PHE A 1 155 ? -4.583 -1.134 -6.606 1.00 94.31 155 PHE A C 1
ATOM 1255 O O . PHE A 1 155 ? -3.925 -0.581 -7.484 1.00 94.31 155 PHE A O 1
ATOM 1262 N N . ASP A 1 156 ? -5.912 -1.134 -6.607 1.00 92.75 156 ASP A N 1
ATOM 1263 C CA . ASP A 1 156 ? -6.753 -0.508 -7.641 1.00 92.75 156 ASP A CA 1
ATOM 1264 C C . ASP A 1 156 ? -7.590 0.661 -7.112 1.00 92.75 156 ASP A C 1
ATOM 1266 O O . ASP A 1 156 ? -8.037 1.515 -7.876 1.00 92.75 156 ASP A O 1
ATOM 1270 N N . GLU A 1 157 ? -7.795 0.716 -5.803 1.00 94.56 157 GLU A N 1
ATOM 1271 C CA . GLU A 1 157 ? -8.522 1.768 -5.112 1.00 94.56 157 GLU A CA 1
ATOM 1272 C C . GLU A 1 157 ? -7.722 2.262 -3.921 1.00 94.56 157 GLU A C 1
ATOM 1274 O O . GLU A 1 157 ? -7.079 1.487 -3.210 1.00 94.56 157 GLU A O 1
ATOM 1279 N N . TYR A 1 158 ? -7.795 3.563 -3.679 1.00 96.06 158 TYR A N 1
ATOM 1280 C CA . TYR A 1 158 ? -7.171 4.187 -2.530 1.00 96.06 158 TYR A CA 1
ATOM 1281 C C . TYR A 1 158 ? -8.016 5.325 -1.975 1.00 96.06 158 TYR A C 1
ATOM 1283 O O . TYR A 1 158 ? -8.750 5.982 -2.700 1.00 96.06 158 TYR A O 1
ATOM 1291 N N . ALA A 1 159 ? -7.876 5.577 -0.686 1.00 96.12 159 ALA A N 1
ATOM 1292 C CA . ALA A 1 159 ? -8.415 6.724 0.009 1.00 96.12 159 ALA A CA 1
ATOM 1293 C C . ALA A 1 159 ? -7.261 7.473 0.677 1.00 96.12 159 ALA A C 1
ATOM 1295 O O . ALA A 1 159 ? -6.379 6.874 1.304 1.00 96.12 159 ALA A O 1
ATOM 1296 N N . GLU A 1 160 ? -7.253 8.790 0.520 1.00 95.00 160 GLU A N 1
ATOM 1297 C CA . GLU A 1 160 ? -6.304 9.659 1.208 1.00 95.00 160 GLU A CA 1
ATOM 1298 C C . GLU A 1 160 ? -6.795 9.896 2.632 1.00 95.00 160 GLU A C 1
ATOM 1300 O O . GLU A 1 160 ? -7.967 10.181 2.867 1.00 95.00 160 GLU A O 1
ATOM 1305 N N . ILE A 1 161 ? -5.888 9.762 3.590 1.00 95.31 161 ILE A N 1
ATOM 1306 C CA . ILE A 1 161 ? -6.168 10.008 5.003 1.00 95.31 161 ILE A CA 1
ATOM 1307 C C . ILE A 1 161 ? -5.102 10.929 5.573 1.00 95.31 161 ILE A C 1
ATOM 1309 O O . ILE A 1 161 ? -4.065 11.162 4.958 1.00 95.31 161 ILE A O 1
ATOM 1313 N N . HIS A 1 162 ? -5.335 11.455 6.767 1.00 95.69 162 HIS A N 1
ATOM 1314 C CA . HIS A 1 162 ? -4.322 12.224 7.471 1.00 95.69 162 HIS A CA 1
ATOM 1315 C C . HIS A 1 162 ? -4.384 11.916 8.963 1.00 95.69 162 HIS A C 1
ATOM 1317 O O . HIS A 1 162 ? -5.107 12.568 9.714 1.00 95.69 162 HIS A O 1
ATOM 1323 N N . THR A 1 163 ? -3.604 10.924 9.396 1.00 95.00 163 THR A N 1
ATOM 1324 C CA . THR A 1 163 ? -3.532 10.538 10.813 1.00 95.00 163 THR A CA 1
ATOM 1325 C C . THR A 1 163 ? -2.093 10.647 11.318 1.00 95.00 163 THR A C 1
ATOM 1327 O O . THR A 1 163 ? -1.271 9.766 11.038 1.00 95.00 163 THR A O 1
ATOM 1330 N N . PRO A 1 164 ? -1.745 11.711 12.062 1.00 95.25 164 PRO A N 1
ATOM 1331 C CA . PRO A 1 164 ? -0.427 11.857 12.673 1.00 95.25 164 PRO A CA 1
ATOM 1332 C C . PRO A 1 164 ? -0.111 10.721 13.651 1.00 95.25 164 PRO A C 1
ATOM 1334 O O . PRO A 1 164 ? -1.005 10.167 14.285 1.00 95.25 164 PRO A O 1
ATOM 1337 N N . LYS A 1 165 ? 1.177 10.388 13.813 1.00 94.19 165 LYS A N 1
ATOM 1338 C CA . LYS A 1 165 ? 1.673 9.351 14.750 1.00 94.19 165 LYS A CA 1
ATOM 1339 C C . LYS A 1 165 ? 1.090 7.939 14.540 1.00 94.19 165 LYS A C 1
ATOM 1341 O O . LYS A 1 165 ? 1.320 7.061 15.375 1.00 94.19 165 LYS A O 1
ATOM 1346 N N . ALA A 1 166 ? 0.430 7.681 13.413 1.00 95.25 166 ALA A N 1
ATOM 1347 C CA . ALA A 1 166 ? -0.181 6.400 13.086 1.00 95.25 166 ALA A CA 1
ATOM 1348 C C . ALA A 1 166 ? 0.798 5.218 13.145 1.00 95.25 166 ALA A C 1
ATOM 1350 O O . ALA A 1 166 ? 0.409 4.155 13.614 1.00 95.25 166 ALA A O 1
ATOM 1351 N N . TRP A 1 167 ? 2.076 5.381 12.762 1.00 95.69 167 TRP A N 1
ATOM 1352 C CA . TRP A 1 167 ? 3.054 4.277 12.867 1.00 95.69 167 TRP A CA 1
ATOM 1353 C C . TRP A 1 167 ? 3.179 3.761 14.304 1.00 95.69 167 TRP A C 1
ATOM 1355 O O . TRP A 1 167 ? 3.169 2.552 14.543 1.00 95.69 167 TRP A O 1
ATOM 1365 N N . LYS A 1 168 ? 3.260 4.685 15.270 1.00 94.50 168 LYS A N 1
ATOM 1366 C CA . LYS A 1 168 ? 3.342 4.349 16.693 1.00 94.50 168 LYS A CA 1
ATOM 1367 C C . LYS A 1 168 ? 2.033 3.735 17.182 1.00 94.50 168 LYS A C 1
ATOM 1369 O O . LYS A 1 168 ? 2.071 2.760 17.913 1.00 94.50 168 LYS A O 1
ATOM 1374 N N . MET A 1 169 ? 0.890 4.263 16.752 1.00 94.12 169 MET A N 1
ATOM 1375 C CA . MET A 1 169 ? -0.422 3.741 17.154 1.00 94.12 169 MET A CA 1
ATOM 1376 C C . MET A 1 169 ? -0.668 2.323 16.622 1.00 94.12 169 MET A C 1
ATOM 1378 O O . MET A 1 169 ? -1.186 1.477 17.342 1.00 94.12 169 MET A O 1
ATOM 1382 N N . LEU A 1 170 ? -0.276 2.051 15.376 1.00 93.19 170 LEU A N 1
ATOM 1383 C CA . LEU A 1 170 ? -0.506 0.775 14.702 1.00 93.19 170 LEU A CA 1
ATOM 1384 C C . LEU A 1 170 ? 0.477 -0.313 15.141 1.00 93.19 170 LEU A C 1
ATOM 1386 O O . LEU A 1 170 ? 0.071 -1.459 15.296 1.00 93.19 170 LEU A O 1
ATOM 1390 N N . THR A 1 171 ? 1.753 0.032 15.335 1.00 93.00 171 THR A N 1
ATOM 1391 C CA . THR A 1 171 ? 2.843 -0.957 15.470 1.00 93.00 171 THR A CA 1
ATOM 1392 C C . THR A 1 171 ? 3.651 -0.837 16.760 1.00 93.00 171 THR A C 1
ATOM 1394 O O . THR A 1 171 ? 4.641 -1.545 16.921 1.00 93.00 171 THR A O 1
ATOM 1397 N N . ASP A 1 172 ? 3.295 0.104 17.638 1.00 91.88 172 ASP A N 1
ATOM 1398 C CA . ASP A 1 172 ? 4.084 0.490 18.816 1.00 91.88 172 ASP A CA 1
ATOM 1399 C C . ASP A 1 172 ? 5.540 0.884 18.485 1.00 91.88 172 ASP A C 1
ATOM 1401 O O . ASP A 1 172 ? 6.477 0.702 19.257 1.00 91.88 172 ASP A O 1
ATOM 1405 N N . GLY A 1 173 ? 5.756 1.441 17.287 1.00 88.12 173 GLY A N 1
ATOM 1406 C CA . GLY A 1 173 ? 7.077 1.902 16.855 1.00 88.12 173 GLY A CA 1
ATOM 1407 C C . GLY A 1 173 ? 8.022 0.773 16.445 1.00 88.12 173 GLY A C 1
ATOM 1408 O O . GLY A 1 173 ? 9.240 0.910 16.585 1.00 88.12 173 GLY A O 1
ATOM 1409 N N . GLN A 1 174 ? 7.477 -0.322 15.913 1.00 91.38 174 GLN A N 1
ATOM 1410 C CA . GLN A 1 174 ? 8.248 -1.435 15.368 1.00 91.38 174 GLN A CA 1
ATOM 1411 C C . GLN A 1 174 ? 9.376 -0.955 14.431 1.00 91.38 174 GLN A C 1
ATOM 1413 O O . GLN A 1 174 ? 9.217 -0.008 13.656 1.00 91.38 174 GLN A O 1
ATOM 1418 N N . ARG A 1 175 ? 10.528 -1.646 14.480 1.00 88.38 175 ARG A N 1
ATOM 1419 C CA . ARG A 1 175 ? 11.701 -1.347 13.636 1.00 88.38 175 ARG A CA 1
ATOM 1420 C C . ARG A 1 175 ? 11.525 -1.744 12.170 1.00 88.38 175 ARG A C 1
ATOM 1422 O O . ARG A 1 175 ? 12.023 -1.045 11.295 1.00 88.38 175 ARG A O 1
ATOM 1429 N N . TYR A 1 176 ? 10.875 -2.877 11.903 1.00 90.62 176 TYR A N 1
ATOM 1430 C CA . TYR A 1 176 ? 10.676 -3.363 10.538 1.00 90.62 176 TYR A CA 1
ATOM 1431 C C . TYR A 1 176 ? 9.576 -2.562 9.842 1.00 90.62 176 TYR A C 1
ATOM 1433 O O . TYR A 1 176 ? 8.528 -2.348 10.453 1.00 90.62 176 TYR A O 1
ATOM 1441 N N . PRO A 1 177 ? 9.770 -2.168 8.573 1.00 91.69 177 PRO A N 1
ATOM 1442 C CA . PRO A 1 177 ? 8.897 -1.217 7.893 1.00 91.69 177 PRO A CA 1
ATOM 1443 C C . PRO A 1 177 ? 7.588 -1.836 7.385 1.00 91.69 177 PRO A C 1
ATOM 1445 O O . PRO A 1 177 ? 6.827 -1.152 6.713 1.00 91.69 177 PRO A O 1
ATOM 1448 N N . VAL A 1 178 ? 7.330 -3.114 7.672 1.00 94.38 178 VAL A N 1
ATOM 1449 C CA . VAL A 1 178 ? 6.101 -3.819 7.298 1.00 94.38 178 VAL A CA 1
ATOM 1450 C C . VAL A 1 178 ? 5.519 -4.472 8.547 1.00 94.38 178 VAL A C 1
ATOM 1452 O O . VAL A 1 178 ? 6.224 -5.189 9.262 1.00 94.38 178 VAL A O 1
ATOM 1455 N N . ALA A 1 179 ? 4.240 -4.231 8.809 1.00 94.06 179 ALA A N 1
ATOM 1456 C CA . ALA A 1 179 ? 3.484 -4.845 9.893 1.00 94.06 179 ALA A CA 1
ATOM 1457 C C . ALA A 1 179 ? 2.163 -5.414 9.365 1.00 94.06 179 ALA A C 1
ATOM 1459 O O . ALA A 1 179 ? 1.639 -4.945 8.359 1.00 94.06 179 ALA A O 1
ATOM 1460 N N . TYR A 1 180 ? 1.634 -6.424 10.050 1.00 94.25 180 TYR A N 1
ATOM 1461 C CA . TYR A 1 180 ? 0.383 -7.090 9.693 1.00 94.25 180 TYR A CA 1
ATOM 1462 C C . TYR A 1 180 ? -0.573 -6.993 10.873 1.00 94.25 180 TYR A C 1
ATOM 1464 O O . TYR A 1 180 ? -0.178 -7.284 12.002 1.00 94.25 180 TYR A O 1
ATOM 1472 N N . LEU A 1 181 ? -1.804 -6.577 10.608 1.00 93.81 181 LEU A N 1
ATOM 1473 C CA . LEU A 1 181 ? -2.854 -6.376 11.602 1.00 93.81 181 LEU A CA 1
ATOM 1474 C C . LEU A 1 181 ? -4.190 -6.854 11.027 1.00 93.81 181 LEU A C 1
ATOM 1476 O O . LEU A 1 181 ? -4.324 -7.034 9.814 1.00 93.81 181 LEU A O 1
ATOM 1480 N N . SER A 1 182 ? -5.197 -7.018 11.884 1.00 94.06 182 SER A N 1
ATOM 1481 C CA . SER A 1 182 ? -6.574 -7.064 11.385 1.00 94.06 182 SER A CA 1
ATOM 1482 C C . SER A 1 182 ? -6.976 -5.677 10.874 1.00 94.06 182 SER A C 1
ATOM 1484 O O . SER A 1 182 ? -6.559 -4.654 11.426 1.00 94.06 182 SER A O 1
ATOM 1486 N N . ALA A 1 183 ? -7.769 -5.623 9.805 1.00 92.69 183 ALA A N 1
ATOM 1487 C CA . ALA A 1 183 ? -8.225 -4.358 9.235 1.00 92.69 183 ALA A CA 1
ATOM 1488 C C . ALA A 1 183 ? -9.070 -3.570 10.246 1.00 92.69 183 ALA A C 1
ATOM 1490 O O . ALA A 1 183 ? -8.892 -2.363 10.392 1.00 92.69 183 ALA A O 1
ATOM 1491 N N . GLN A 1 184 ? -9.915 -4.265 11.012 1.00 91.31 184 GLN A N 1
ATOM 1492 C CA . GLN A 1 184 ? -10.765 -3.671 12.043 1.00 91.31 184 GLN A CA 1
ATOM 1493 C C . GLN A 1 184 ? -9.933 -3.006 13.145 1.00 91.31 184 GLN A C 1
ATOM 1495 O O . GLN A 1 184 ? -10.171 -1.849 13.487 1.00 91.31 184 GLN A O 1
ATOM 1500 N N . GLU A 1 185 ? -8.926 -3.704 13.675 1.00 92.06 185 GLU A N 1
ATOM 1501 C CA . GLU A 1 185 ? -8.020 -3.153 14.688 1.00 92.06 185 GLU A CA 1
ATOM 1502 C C . GLU A 1 185 ? -7.221 -1.970 14.144 1.00 92.06 185 GLU A C 1
ATOM 1504 O O . GLU A 1 185 ? -7.062 -0.963 14.836 1.00 92.06 185 GLU A O 1
ATOM 1509 N N . ALA A 1 186 ? -6.732 -2.072 12.905 1.00 93.50 186 ALA A N 1
ATOM 1510 C CA . ALA A 1 186 ? -5.966 -1.007 12.281 1.00 93.50 186 ALA A CA 1
ATOM 1511 C C . ALA A 1 186 ? -6.808 0.266 12.126 1.00 93.50 186 ALA A C 1
ATOM 1513 O O . ALA A 1 186 ? -6.368 1.329 12.562 1.00 93.50 186 ALA A O 1
ATOM 1514 N N . PHE A 1 187 ? -8.022 0.153 11.581 1.00 93.69 187 PHE A N 1
ATOM 1515 C CA . PHE A 1 187 ? -8.953 1.269 11.395 1.00 93.69 187 PHE A CA 1
ATOM 1516 C C . PHE A 1 187 ? -9.396 1.889 12.723 1.00 93.69 187 PHE A C 1
ATOM 1518 O O . PHE A 1 187 ? -9.353 3.113 12.864 1.00 93.69 187 PHE A O 1
ATOM 1525 N N . LEU A 1 188 ? -9.699 1.064 13.733 1.00 92.44 188 LEU A N 1
ATOM 1526 C CA . LEU A 1 188 ? -10.032 1.534 15.078 1.00 92.44 188 LEU A CA 1
ATOM 1527 C C . LEU A 1 188 ? -8.881 2.337 15.701 1.00 92.44 188 LEU A C 1
ATOM 1529 O O . LEU A 1 188 ? -9.105 3.411 16.255 1.00 92.44 188 LEU A O 1
ATOM 1533 N N . ARG A 1 189 ? -7.638 1.849 15.583 1.00 92.88 189 ARG A N 1
ATOM 1534 C CA . ARG A 1 189 ? -6.453 2.520 16.142 1.00 92.88 189 ARG A CA 1
ATOM 1535 C C . ARG A 1 189 ? -6.190 3.881 15.514 1.00 92.88 189 ARG A C 1
ATOM 1537 O O . ARG A 1 189 ? -5.729 4.768 16.220 1.00 92.88 189 ARG A O 1
ATOM 1544 N N . ILE A 1 190 ? -6.459 4.056 14.223 1.00 92.75 190 ILE A N 1
ATOM 1545 C CA . ILE A 1 190 ? -6.254 5.339 13.527 1.00 92.75 190 ILE A CA 1
ATOM 1546 C C . ILE A 1 190 ? -7.507 6.223 13.500 1.00 92.75 190 ILE A C 1
ATOM 1548 O O . ILE A 1 190 ? -7.443 7.323 12.954 1.00 92.75 190 ILE A O 1
ATOM 1552 N N . GLY A 1 191 ? -8.618 5.765 14.089 1.00 90.50 191 GLY A N 1
ATOM 1553 C CA . GLY A 1 191 ? -9.878 6.505 14.154 1.00 90.50 191 GLY A CA 1
ATOM 1554 C C . GLY A 1 191 ? -10.548 6.698 12.793 1.00 90.50 191 GLY A C 1
ATOM 1555 O O . GLY A 1 191 ? -11.175 7.729 12.569 1.00 90.50 191 GLY A O 1
ATOM 1556 N N . VAL A 1 192 ? -10.384 5.743 11.873 1.00 89.56 192 VAL A N 1
ATOM 1557 C CA . VAL A 1 192 ? -10.947 5.805 10.518 1.00 89.56 192 VAL A CA 1
ATOM 1558 C C . VAL A 1 192 ? -12.122 4.844 10.397 1.00 89.56 192 VAL A C 1
ATOM 1560 O O . VAL A 1 192 ? -12.040 3.694 10.818 1.00 89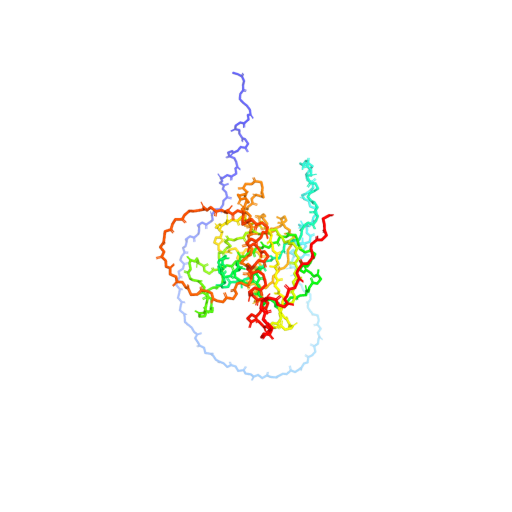.56 192 VAL A O 1
ATOM 1563 N N . THR A 1 193 ? -13.195 5.312 9.765 1.00 87.94 193 THR A N 1
ATOM 1564 C CA . THR A 1 193 ? -14.374 4.505 9.434 1.00 87.94 193 THR A CA 1
ATOM 1565 C C . THR A 1 193 ? -14.362 4.223 7.927 1.00 87.94 193 THR A C 1
ATOM 1567 O O . THR A 1 193 ? -14.378 5.186 7.156 1.00 87.94 193 THR A O 1
ATOM 1570 N N . PRO A 1 194 ? -14.313 2.957 7.465 1.00 83.56 194 PRO A N 1
ATOM 1571 C CA . PRO A 1 194 ? -14.215 2.621 6.038 1.00 83.56 194 PRO A CA 1
ATOM 1572 C C . PRO A 1 194 ? -15.311 3.230 5.159 1.00 83.56 194 PRO A C 1
ATOM 1574 O O . PRO A 1 194 ? -15.067 3.547 3.996 1.00 83.56 194 PRO A O 1
ATOM 1577 N N . GLU A 1 195 ? -16.506 3.417 5.716 1.00 86.19 195 GLU A N 1
ATOM 1578 C CA . GLU A 1 195 ? -17.677 3.987 5.045 1.00 86.19 195 GLU A CA 1
ATOM 1579 C C . GLU A 1 195 ? -17.553 5.500 4.814 1.00 86.19 195 GLU A C 1
ATOM 1581 O O . GLU A 1 195 ? -18.255 6.052 3.973 1.00 86.19 195 GLU A O 1
ATOM 1586 N N . GLN A 1 196 ? -16.667 6.173 5.553 1.00 88.12 196 GLN A N 1
ATOM 1587 C CA . GLN A 1 196 ? -16.401 7.609 5.428 1.00 88.12 196 GLN A CA 1
ATOM 1588 C C . GLN A 1 196 ? -15.227 7.907 4.487 1.00 88.12 196 GLN A C 1
ATOM 1590 O O . GLN A 1 196 ? -14.909 9.070 4.253 1.00 88.12 196 GLN A O 1
ATOM 1595 N N . LEU A 1 197 ? -14.558 6.871 3.971 1.00 91.88 197 LEU A N 1
ATOM 1596 C CA . LEU A 1 197 ? -13.416 7.030 3.082 1.00 91.88 197 LEU A CA 1
ATOM 1597 C C . LEU A 1 197 ? -13.862 7.362 1.657 1.00 91.88 197 LEU A C 1
ATOM 1599 O O . LEU A 1 197 ? -14.660 6.651 1.046 1.00 91.88 197 LEU A O 1
ATOM 1603 N N . GLU A 1 198 ? -13.268 8.413 1.102 1.00 93.75 198 GLU A N 1
ATOM 1604 C CA . GLU A 1 198 ? -13.418 8.774 -0.304 1.00 93.75 198 GLU A CA 1
ATOM 1605 C C . GLU A 1 198 ? -12.495 7.906 -1.170 1.00 93.75 198 GLU A C 1
ATOM 1607 O O . GLU A 1 198 ? -11.306 8.192 -1.335 1.00 93.75 198 GLU A O 1
ATOM 1612 N N . TRP A 1 199 ? -13.041 6.816 -1.713 1.00 94.88 199 TRP A N 1
ATOM 1613 C CA . TRP A 1 199 ? -12.299 5.896 -2.574 1.00 94.88 199 TRP A CA 1
ATOM 1614 C C . TRP A 1 199 ? -12.095 6.476 -3.979 1.00 94.88 199 TRP A C 1
ATOM 1616 O O . TRP A 1 199 ? -13.044 6.735 -4.718 1.00 94.88 199 TRP A O 1
ATOM 1626 N N . LYS A 1 200 ? -10.831 6.626 -4.363 1.00 94.06 200 LYS A N 1
ATOM 1627 C CA . LYS A 1 200 ? -10.353 7.039 -5.683 1.00 94.06 200 LYS A CA 1
ATOM 1628 C C . LYS A 1 200 ? -9.747 5.837 -6.405 1.00 94.06 200 LYS A C 1
ATOM 1630 O O . LYS A 1 200 ? -9.132 4.970 -5.784 1.00 94.06 200 LYS A O 1
ATOM 1635 N N . LYS A 1 201 ? -9.889 5.788 -7.730 1.00 93.12 201 LYS A N 1
ATOM 1636 C CA . LYS A 1 201 ? -9.262 4.747 -8.555 1.00 93.12 201 LYS A CA 1
ATOM 1637 C C . LYS A 1 201 ? -7.765 5.007 -8.714 1.00 93.12 201 LYS A C 1
ATOM 1639 O O . LYS A 1 201 ? -7.337 6.121 -9.011 1.00 93.12 201 LYS A O 1
ATOM 1644 N N . PHE A 1 202 ? -6.972 3.960 -8.531 1.00 89.94 202 PHE A N 1
ATOM 1645 C CA . PHE A 1 202 ? -5.547 3.941 -8.805 1.00 89.94 202 PHE A CA 1
ATOM 1646 C C . PHE A 1 202 ? -5.306 3.417 -10.219 1.00 89.94 202 PHE A C 1
ATOM 1648 O O . PHE A 1 202 ? -5.600 2.267 -10.536 1.00 89.94 202 PHE A O 1
ATOM 1655 N N . HIS A 1 203 ? -4.734 4.268 -11.063 1.00 85.94 203 HIS A N 1
ATOM 1656 C CA . HIS A 1 203 ? -4.265 3.880 -12.385 1.00 85.94 203 HIS A CA 1
ATOM 1657 C C . HIS A 1 203 ? -2.739 3.870 -12.352 1.00 85.94 203 HIS A C 1
ATOM 1659 O O . HIS A 1 203 ? -2.161 4.960 -12.318 1.00 85.94 203 HIS A O 1
ATOM 1665 N N . PRO A 1 204 ? -2.080 2.696 -12.307 1.00 80.44 204 PRO A N 1
ATOM 1666 C CA . PRO A 1 204 ? -0.630 2.644 -12.409 1.00 80.44 204 PRO A CA 1
ATOM 1667 C C . PRO A 1 204 ? -0.213 3.224 -13.760 1.00 80.44 204 PRO A C 1
ATOM 1669 O O . PRO A 1 204 ? -0.870 2.997 -14.781 1.00 80.44 204 PRO A O 1
ATOM 1672 N N . SER A 1 205 ? 0.880 3.980 -13.771 1.00 74.88 205 SER A N 1
ATOM 1673 C CA . SER A 1 205 ? 1.507 4.389 -15.017 1.00 74.88 205 SER A CA 1
ATOM 1674 C C . SER A 1 205 ? 1.931 3.095 -15.701 1.00 74.88 205 SER A C 1
ATOM 1676 O O . SER A 1 205 ? 2.739 2.350 -15.146 1.00 74.88 205 SER A O 1
ATOM 1678 N N . SER A 1 206 ? 1.387 2.784 -16.882 1.00 52.97 206 SER A N 1
ATOM 1679 C CA . SER A 1 206 ? 2.044 1.775 -17.722 1.00 52.97 206 SER A CA 1
ATOM 1680 C C . SER A 1 206 ? 3.511 2.189 -17.858 1.00 52.97 206 SER A C 1
ATOM 1682 O O . SER A 1 206 ? 3.748 3.398 -17.940 1.00 52.97 206 SER A O 1
ATOM 1684 N N . PRO A 1 207 ? 4.487 1.261 -17.852 1.00 46.53 207 PRO A N 1
ATOM 1685 C CA . PRO A 1 207 ? 5.889 1.599 -18.056 1.00 46.53 207 PRO A CA 1
ATOM 1686 C C . PRO A 1 207 ? 6.055 2.175 -19.465 1.00 46.53 207 PRO A C 1
ATOM 1688 O O . PRO A 1 207 ? 6.369 1.487 -20.431 1.00 46.53 207 PRO A O 1
ATOM 1691 N N . SER A 1 208 ? 5.773 3.465 -19.599 1.00 36.09 208 SER A N 1
ATOM 1692 C CA . SER A 1 208 ? 6.087 4.253 -20.762 1.00 36.09 208 SER A CA 1
ATOM 1693 C C . SER A 1 208 ? 7.582 4.495 -20.692 1.00 36.09 208 SER A C 1
ATOM 1695 O O . SER A 1 208 ? 8.067 5.225 -19.824 1.00 36.09 208 SER A O 1
ATOM 1697 N N . VAL A 1 209 ? 8.289 3.848 -21.613 1.00 39.56 209 VAL A N 1
ATOM 1698 C CA . VAL A 1 209 ? 9.520 4.333 -22.247 1.00 39.56 209 VAL A CA 1
ATOM 1699 C C . VAL A 1 209 ? 9.640 5.860 -22.074 1.00 39.56 209 VAL A C 1
ATOM 1701 O O . VAL A 1 209 ? 8.658 6.562 -22.337 1.00 39.56 209 VAL A O 1
ATOM 1704 N N . PRO A 1 210 ? 10.783 6.382 -21.592 1.00 36.19 210 PRO A N 1
ATOM 1705 C CA . PRO A 1 210 ? 10.897 7.761 -21.135 1.00 36.19 210 PRO A CA 1
ATOM 1706 C C . PRO A 1 210 ? 10.592 8.735 -22.273 1.00 36.19 210 PRO A C 1
ATOM 1708 O O . PRO A 1 210 ? 11.421 8.951 -23.151 1.00 36.19 210 PRO A O 1
ATOM 1711 N N . ASN A 1 211 ? 9.410 9.349 -22.235 1.00 36.78 211 ASN A N 1
ATOM 1712 C CA . ASN A 1 211 ? 9.112 10.5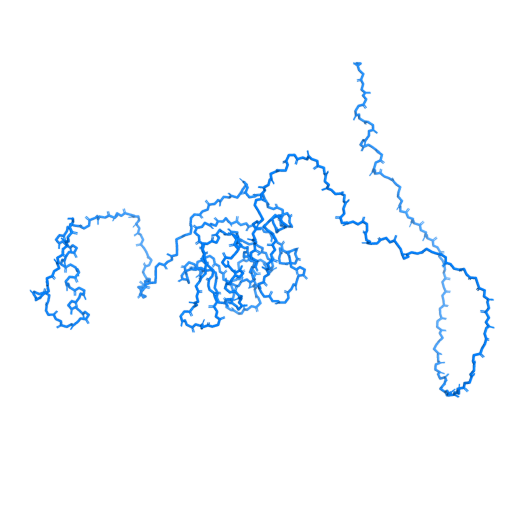18 -23.043 1.00 36.78 211 ASN A CA 1
ATOM 1713 C C . ASN A 1 211 ? 9.344 11.761 -22.191 1.00 36.78 211 ASN A C 1
ATOM 1715 O O . ASN A 1 211 ? 8.636 12.043 -21.225 1.00 36.78 211 ASN A O 1
ATOM 1719 N N . THR A 1 212 ? 10.403 12.462 -22.575 1.00 37.59 212 THR A N 1
ATOM 1720 C CA . THR A 1 212 ? 10.813 13.791 -22.148 1.00 37.59 212 THR A CA 1
ATOM 1721 C C . THR A 1 212 ? 9.620 14.729 -21.965 1.00 37.59 212 THR A C 1
ATOM 1723 O O . THR A 1 212 ? 8.790 14.903 -22.854 1.00 37.59 212 THR A O 1
ATOM 1726 N N . VAL A 1 213 ? 9.576 15.353 -20.791 1.00 43.34 213 VAL A N 1
ATOM 1727 C CA . VAL A 1 213 ? 8.624 16.389 -20.393 1.00 43.34 213 VAL A CA 1
ATOM 1728 C C . VAL A 1 213 ? 8.749 17.608 -21.314 1.00 43.34 213 VAL A C 1
ATOM 1730 O O . VAL A 1 213 ? 9.812 18.220 -21.383 1.00 43.34 213 VAL A O 1
ATOM 1733 N N . ILE A 1 214 ? 7.644 18.021 -21.939 1.00 42.06 214 ILE A N 1
ATOM 1734 C CA . ILE A 1 214 ? 7.381 19.430 -22.259 1.00 42.06 214 ILE A CA 1
ATOM 1735 C C . ILE A 1 214 ? 6.048 19.786 -21.583 1.00 42.06 214 ILE A C 1
ATOM 1737 O O . ILE A 1 214 ? 5.046 19.122 -21.854 1.00 42.06 214 ILE A O 1
ATOM 1741 N N . PRO A 1 215 ? 6.005 20.780 -20.679 1.00 39.91 215 PRO A N 1
ATOM 1742 C CA . PRO A 1 215 ? 4.778 21.191 -20.015 1.00 39.91 215 PRO A CA 1
ATOM 1743 C C . PRO A 1 215 ? 4.045 22.236 -20.863 1.00 39.91 215 PRO A C 1
ATOM 1745 O O . PRO A 1 215 ? 4.594 23.299 -21.149 1.00 39.91 215 PRO A O 1
ATOM 1748 N N . GLY A 1 216 ? 2.792 21.967 -21.232 1.00 40.47 216 GLY A N 1
ATOM 1749 C CA . GLY A 1 216 ? 1.946 22.993 -21.835 1.00 40.47 216 GLY A CA 1
ATOM 1750 C C . GLY A 1 216 ? 0.735 22.477 -22.602 1.00 40.47 216 GLY A C 1
ATOM 1751 O O . GLY A 1 216 ? 0.857 22.116 -23.762 1.00 40.47 216 GLY A O 1
ATOM 1752 N N . LEU A 1 217 ? -0.422 22.611 -21.951 1.00 36.75 217 LEU A N 1
ATOM 1753 C CA . LEU A 1 217 ? -1.771 22.737 -22.510 1.00 36.75 217 LEU A CA 1
ATOM 1754 C C . LEU A 1 217 ? -2.503 21.511 -23.092 1.00 36.75 217 LEU A C 1
ATOM 1756 O O . LEU A 1 217 ? -2.046 20.829 -23.999 1.00 36.75 217 LEU A O 1
ATOM 1760 N N . ALA A 1 218 ? -3.760 21.461 -22.638 1.00 36.28 218 ALA A N 1
ATOM 1761 C CA . ALA A 1 218 ? -4.972 21.028 -23.328 1.00 36.28 218 ALA A CA 1
ATOM 1762 C C . ALA A 1 218 ? -5.347 19.537 -23.266 1.00 36.28 218 ALA A C 1
ATOM 1764 O O . ALA A 1 218 ? -4.799 18.678 -23.944 1.00 36.28 218 ALA A O 1
ATOM 1765 N N . GLU A 1 219 ? -6.328 19.310 -22.391 1.00 44.59 219 GLU A N 1
ATOM 1766 C CA . GLU A 1 219 ? -7.510 18.448 -22.493 1.00 44.59 219 GLU A CA 1
ATOM 1767 C C . GLU A 1 219 ? -7.678 17.525 -23.719 1.00 44.59 219 GLU A C 1
ATOM 1769 O O . GLU A 1 219 ? -7.470 17.878 -24.876 1.00 44.59 219 GLU A O 1
ATOM 1774 N N . GLU A 1 220 ? -8.152 16.330 -23.370 1.00 53.25 220 GLU A N 1
ATOM 1775 C CA . GLU A 1 220 ? -8.665 15.203 -24.147 1.00 53.25 220 GLU A CA 1
ATOM 1776 C C . GLU A 1 220 ? -9.117 15.434 -25.599 1.00 53.25 220 GLU A C 1
ATOM 1778 O O . GLU A 1 220 ? -10.039 16.193 -25.893 1.00 53.25 220 GLU A O 1
ATOM 1783 N N . LYS A 1 221 ? -8.638 14.538 -26.474 1.00 39.53 221 LYS A N 1
ATOM 1784 C CA . LYS A 1 221 ? -9.496 13.849 -27.447 1.00 39.53 221 LYS A CA 1
ATOM 1785 C C . LYS A 1 221 ? -8.873 12.497 -27.795 1.00 39.53 221 LYS A C 1
ATOM 1787 O O . LYS A 1 221 ? -7.891 12.425 -28.529 1.00 39.53 221 LYS A O 1
ATOM 1792 N N . THR A 1 222 ? -9.420 11.402 -27.268 1.00 48.19 222 THR A N 1
ATOM 179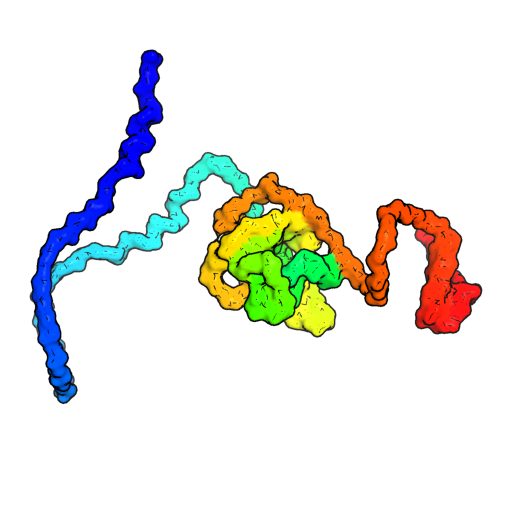3 C CA . THR A 1 222 ? -9.119 10.056 -27.779 1.00 48.19 222 THR A CA 1
ATOM 1794 C C . THR A 1 222 ? -9.808 9.917 -29.137 1.00 48.19 222 THR A C 1
ATOM 1796 O O . THR A 1 222 ? -10.891 9.350 -29.263 1.00 48.19 222 THR A O 1
ATOM 1799 N N . GLU A 1 223 ? -9.213 10.501 -30.177 1.00 55.22 223 GLU A N 1
ATOM 1800 C CA . GLU A 1 223 ? -9.597 10.185 -31.547 1.00 55.22 223 GLU A CA 1
ATOM 1801 C C . GLU A 1 223 ? -9.203 8.733 -31.802 1.00 55.22 223 GLU A C 1
ATOM 1803 O O . GLU A 1 223 ? -8.028 8.374 -31.883 1.00 55.22 223 GLU A O 1
ATOM 1808 N N . LYS A 1 224 ? -10.212 7.864 -31.843 1.00 61.47 224 LYS A N 1
ATOM 1809 C CA . LYS A 1 224 ? -10.048 6.471 -32.231 1.00 61.47 224 LYS A CA 1
ATOM 1810 C C . LYS A 1 224 ? -9.560 6.470 -33.681 1.00 61.47 224 LYS A C 1
ATOM 1812 O O . LYS A 1 224 ? -10.355 6.700 -34.588 1.00 61.47 224 LYS A O 1
ATOM 1817 N N . LEU A 1 225 ? -8.254 6.265 -33.862 1.00 68.19 225 LEU A N 1
ATOM 1818 C CA . LEU A 1 225 ? -7.614 6.142 -35.172 1.00 68.19 225 LEU A CA 1
ATOM 1819 C C . LEU A 1 225 ? -8.410 5.160 -36.036 1.00 68.19 225 LEU A C 1
ATOM 1821 O O . LEU A 1 225 ? -8.890 4.130 -35.543 1.00 68.19 225 LEU A O 1
ATOM 1825 N N . SER A 1 226 ? -8.557 5.473 -37.321 1.00 85.19 226 SER A N 1
ATOM 1826 C CA . SER A 1 226 ? -9.170 4.535 -38.254 1.00 85.19 226 SER A CA 1
ATOM 1827 C C . SER A 1 226 ? -8.345 3.244 -38.314 1.00 85.19 226 SER A C 1
ATOM 1829 O O . SER A 1 226 ? -7.136 3.240 -38.065 1.00 85.19 226 SER A O 1
ATOM 1831 N N . LEU A 1 227 ? -8.990 2.122 -38.652 1.00 81.81 227 LEU A N 1
ATOM 1832 C CA . LEU A 1 227 ? -8.321 0.817 -38.705 1.00 81.81 227 LEU A CA 1
ATOM 1833 C C . LEU A 1 227 ? -7.078 0.845 -39.613 1.00 81.81 227 LEU A C 1
ATOM 1835 O O . LEU A 1 227 ? -6.055 0.258 -39.275 1.00 81.81 227 LEU A O 1
ATOM 1839 N N . ASN A 1 228 ? -7.145 1.585 -40.722 1.00 85.38 228 ASN A N 1
ATOM 1840 C CA . ASN A 1 228 ? -6.036 1.729 -41.661 1.00 85.38 228 ASN A CA 1
ATOM 1841 C C . ASN A 1 228 ? -4.869 2.521 -41.058 1.00 85.38 228 ASN A C 1
ATOM 1843 O O . ASN A 1 228 ? -3.724 2.094 -41.167 1.00 85.38 228 ASN A O 1
ATOM 1847 N N . GLU A 1 229 ? -5.141 3.631 -40.369 1.00 86.19 229 GLU A N 1
ATOM 1848 C CA . GLU A 1 229 ? -4.099 4.425 -39.703 1.00 86.19 229 GLU A CA 1
ATOM 1849 C C . GLU A 1 229 ? -3.421 3.640 -38.576 1.00 86.19 229 GLU A C 1
ATOM 1851 O O . GLU A 1 229 ? -2.203 3.720 -38.403 1.00 86.19 229 GLU A O 1
ATOM 1856 N N . ALA A 1 230 ? -4.192 2.836 -37.839 1.00 87.19 230 ALA A N 1
ATOM 1857 C CA . ALA A 1 230 ? -3.658 1.951 -36.811 1.00 87.19 230 ALA A CA 1
ATOM 1858 C C . ALA A 1 230 ? -2.740 0.870 -37.409 1.00 87.19 230 ALA A C 1
ATOM 1860 O O . ALA A 1 230 ? -1.665 0.608 -36.867 1.00 87.19 230 ALA A O 1
ATOM 1861 N N . ILE A 1 231 ? -3.132 0.280 -38.543 1.00 90.62 231 ILE A N 1
ATOM 1862 C CA . ILE A 1 231 ? -2.329 -0.726 -39.250 1.00 90.62 231 ILE A CA 1
ATOM 1863 C C . ILE A 1 231 ? -1.030 -0.113 -39.784 1.00 90.62 231 ILE A C 1
ATOM 1865 O O . ILE A 1 231 ? 0.035 -0.696 -39.589 1.00 90.62 231 ILE A O 1
ATOM 1869 N N . GLU A 1 232 ? -1.081 1.062 -40.412 1.00 89.88 232 GLU A N 1
ATOM 1870 C CA . GLU A 1 232 ? 0.114 1.715 -40.963 1.00 89.88 232 GLU A CA 1
ATOM 1871 C C . GLU A 1 232 ? 1.097 2.140 -39.869 1.00 89.88 232 GLU A C 1
ATOM 1873 O O . GLU A 1 232 ? 2.307 1.934 -39.998 1.00 89.88 232 GLU A O 1
ATOM 1878 N N . ARG A 1 233 ? 0.590 2.645 -38.738 1.00 88.12 233 ARG A N 1
ATOM 1879 C CA . ARG A 1 233 ? 1.426 2.943 -37.573 1.00 88.12 233 ARG A CA 1
ATOM 1880 C C . ARG A 1 233 ? 2.099 1.685 -37.025 1.00 88.12 233 ARG A C 1
ATOM 1882 O O . ARG A 1 233 ? 3.310 1.690 -36.826 1.00 88.12 233 ARG A O 1
ATOM 1889 N N . ALA A 1 234 ? 1.347 0.598 -36.862 1.00 91.62 234 ALA A N 1
ATOM 1890 C CA . ALA A 1 234 ? 1.890 -0.669 -36.382 1.00 91.62 234 ALA A CA 1
ATOM 1891 C C . ALA A 1 234 ? 2.957 -1.247 -37.329 1.00 91.62 234 ALA A C 1
ATOM 1893 O O . ALA A 1 234 ? 4.012 -1.679 -36.866 1.00 91.62 234 ALA A O 1
ATOM 1894 N N . LYS A 1 235 ? 2.742 -1.206 -38.652 1.00 93.81 235 LYS A N 1
ATOM 1895 C CA . LYS A 1 235 ? 3.759 -1.627 -39.633 1.00 93.81 235 LYS A CA 1
ATOM 1896 C C . LYS A 1 235 ? 5.030 -0.792 -39.525 1.00 93.81 235 LYS A C 1
ATOM 1898 O O . LYS A 1 235 ? 6.123 -1.350 -39.563 1.00 93.81 235 LYS A O 1
ATOM 1903 N N . LYS A 1 236 ? 4.900 0.528 -39.370 1.00 92.00 236 LYS A N 1
ATOM 1904 C CA . LYS A 1 236 ? 6.042 1.436 -39.216 1.00 92.00 236 LYS A CA 1
ATOM 1905 C C . LYS A 1 236 ? 6.834 1.146 -37.942 1.00 92.00 236 LYS A C 1
ATOM 1907 O O . LYS A 1 236 ? 8.060 1.107 -37.985 1.00 92.00 236 LYS A O 1
ATOM 1912 N N . ASP A 1 237 ? 6.149 0.899 -36.832 1.00 90.06 237 ASP A N 1
ATOM 1913 C CA . ASP A 1 237 ? 6.795 0.595 -35.554 1.00 90.06 237 ASP A CA 1
ATOM 1914 C C . ASP A 1 237 ? 7.553 -0.743 -35.616 1.00 90.06 237 ASP A C 1
ATOM 1916 O O . ASP A 1 237 ? 8.709 -0.823 -35.198 1.00 90.06 237 ASP A O 1
ATOM 1920 N N . ILE A 1 238 ? 6.955 -1.771 -36.229 1.00 89.25 238 ILE A N 1
ATOM 1921 C CA . ILE A 1 238 ? 7.618 -3.062 -36.466 1.00 89.25 238 ILE A CA 1
ATOM 1922 C C . ILE A 1 238 ? 8.803 -2.893 -37.425 1.00 89.25 238 ILE A C 1
ATOM 1924 O O . ILE A 1 238 ? 9.866 -3.464 -37.186 1.00 89.25 238 ILE A O 1
ATOM 1928 N N . SER A 1 239 ? 8.654 -2.090 -38.480 1.00 92.62 239 SER A N 1
ATOM 1929 C CA . SER A 1 239 ? 9.723 -1.803 -39.441 1.00 92.62 239 SER A CA 1
ATOM 1930 C C . SER A 1 239 ? 10.941 -1.177 -38.759 1.00 92.62 239 SER A C 1
ATOM 1932 O O . SER A 1 239 ? 12.055 -1.674 -38.912 1.00 92.62 239 SER A O 1
ATOM 1934 N N . ASN A 1 240 ? 10.725 -0.173 -37.906 1.00 89.25 240 ASN A N 1
ATOM 1935 C CA . ASN A 1 240 ? 11.794 0.469 -37.139 1.00 89.25 240 ASN A CA 1
ATOM 1936 C C . ASN A 1 240 ? 12.485 -0.499 -36.166 1.00 89.25 240 ASN A C 1
ATOM 1938 O O . ASN A 1 240 ? 13.698 -0.430 -35.988 1.00 89.25 240 ASN A O 1
ATOM 1942 N N . ALA A 1 241 ? 11.723 -1.394 -35.532 1.00 85.38 241 ALA A N 1
ATOM 1943 C CA . ALA A 1 241 ? 12.255 -2.341 -34.555 1.00 85.38 241 ALA A CA 1
ATOM 1944 C C . ALA A 1 241 ? 13.015 -3.516 -35.193 1.00 85.38 241 ALA A C 1
ATOM 1946 O O . ALA A 1 241 ? 13.923 -4.069 -34.576 1.00 85.38 241 ALA A O 1
ATOM 1947 N N . THR A 1 242 ? 12.634 -3.920 -36.407 1.00 88.31 242 THR A N 1
ATOM 1948 C CA . THR A 1 242 ? 13.139 -5.145 -37.055 1.00 88.31 242 THR A CA 1
ATOM 1949 C C . THR A 1 242 ? 14.051 -4.879 -38.250 1.00 88.31 242 THR A C 1
ATOM 1951 O O . THR A 1 242 ? 14.723 -5.798 -38.713 1.00 88.31 242 THR A O 1
ATOM 1954 N N . GLY A 1 243 ? 14.079 -3.647 -38.767 1.00 87.19 243 GLY A N 1
ATOM 1955 C CA . GLY A 1 243 ? 14.786 -3.287 -39.998 1.00 87.19 243 GLY A CA 1
ATOM 1956 C C . GLY A 1 243 ? 14.142 -3.844 -41.275 1.00 87.19 243 GLY A C 1
ATOM 1957 O O . GLY A 1 243 ? 14.712 -3.704 -42.354 1.00 87.19 243 GLY A O 1
ATOM 1958 N N . ILE A 1 244 ? 12.974 -4.483 -41.170 1.00 89.31 244 ILE A N 1
ATOM 1959 C CA . ILE A 1 244 ? 12.200 -4.993 -42.305 1.00 89.31 244 ILE A CA 1
ATOM 1960 C C . ILE A 1 244 ? 11.397 -3.834 -42.891 1.00 89.31 244 ILE A C 1
ATOM 1962 O O . ILE A 1 244 ? 10.774 -3.078 -42.149 1.00 89.31 244 ILE A O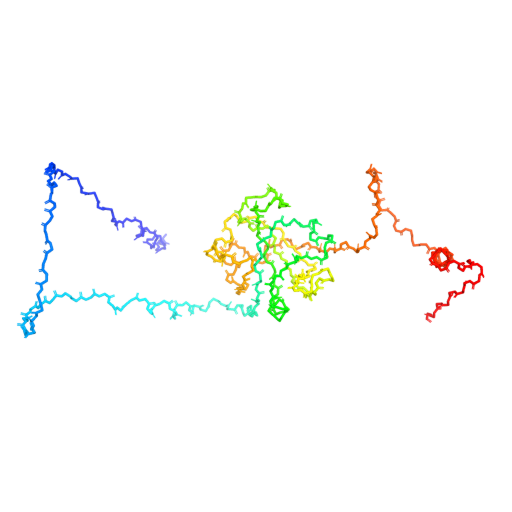 1
ATOM 1966 N N . ASP A 1 245 ? 11.387 -3.684 -44.213 1.00 90.81 245 ASP A N 1
ATOM 1967 C CA . ASP A 1 245 ? 10.628 -2.609 -44.849 1.00 90.81 245 ASP A CA 1
ATOM 1968 C C . ASP A 1 245 ? 9.121 -2.724 -44.560 1.00 90.81 245 ASP A C 1
ATOM 1970 O O . ASP A 1 245 ? 8.536 -3.807 -44.625 1.00 90.81 245 ASP A O 1
ATOM 1974 N N . SER A 1 246 ? 8.482 -1.591 -44.264 1.00 86.75 246 SER A N 1
ATOM 1975 C CA . SER A 1 246 ? 7.056 -1.530 -43.916 1.00 86.75 246 SER A CA 1
ATOM 1976 C C . SER A 1 246 ? 6.124 -2.136 -44.976 1.00 86.75 246 SER A C 1
ATOM 1978 O O . SER A 1 246 ? 5.089 -2.702 -44.621 1.00 86.75 246 SER A O 1
ATOM 1980 N N . SER A 1 247 ? 6.500 -2.089 -46.259 1.00 89.69 247 SER A N 1
ATOM 1981 C CA . SER A 1 247 ? 5.721 -2.682 -47.353 1.00 89.69 247 SER A CA 1
ATOM 1982 C C . SER A 1 247 ? 5.756 -4.214 -47.362 1.00 89.69 247 SER A C 1
ATOM 1984 O O . SER A 1 247 ? 4.857 -4.841 -47.921 1.00 89.69 247 SER A O 1
ATOM 1986 N N . ALA A 1 248 ? 6.739 -4.827 -46.696 1.00 90.62 248 ALA A N 1
ATOM 1987 C CA . ALA A 1 248 ? 6.871 -6.276 -46.567 1.00 90.62 248 ALA A CA 1
ATOM 1988 C C . ALA A 1 248 ? 6.110 -6.854 -45.353 1.00 90.62 248 ALA A C 1
ATOM 1990 O O . ALA A 1 248 ? 6.106 -8.068 -45.147 1.00 90.62 248 ALA A O 1
ATOM 1991 N N . ILE A 1 249 ? 5.458 -6.009 -44.543 1.00 88.94 249 ILE A N 1
ATOM 1992 C CA . ILE A 1 249 ? 4.797 -6.402 -43.292 1.00 88.94 249 ILE A CA 1
ATOM 1993 C C . ILE A 1 249 ? 3.278 -6.480 -43.496 1.00 88.94 249 ILE A C 1
ATOM 1995 O O . ILE A 1 249 ? 2.629 -5.498 -43.854 1.00 88.94 249 ILE A O 1
ATOM 1999 N N . THR A 1 250 ? 2.683 -7.644 -43.210 1.00 92.00 250 THR A N 1
ATOM 2000 C CA . THR A 1 250 ? 1.226 -7.866 -43.277 1.00 92.00 250 THR A CA 1
ATOM 2001 C C . THR A 1 250 ? 0.657 -8.167 -41.892 1.00 92.00 250 THR A C 1
ATOM 2003 O O . THR A 1 250 ? 1.096 -9.102 -41.228 1.00 92.00 250 THR A O 1
ATOM 2006 N N . ILE A 1 251 ? -0.352 -7.399 -41.470 1.00 90.25 251 ILE A N 1
ATOM 2007 C CA . ILE A 1 251 ? -1.063 -7.582 -40.196 1.00 90.25 251 ILE A CA 1
ATOM 2008 C C . ILE A 1 251 ? -2.464 -8.113 -40.509 1.00 90.25 251 ILE A C 1
ATOM 2010 O O . ILE A 1 251 ? -3.229 -7.459 -41.212 1.00 90.25 251 ILE A O 1
ATOM 2014 N N . SER A 1 252 ? -2.800 -9.300 -40.000 1.00 88.50 252 SER A N 1
ATOM 2015 C CA . SER A 1 252 ? -4.136 -9.898 -40.134 1.00 88.50 252 SER A CA 1
ATOM 2016 C C . SER A 1 252 ? -4.857 -9.877 -38.793 1.00 88.50 252 SER A C 1
ATOM 2018 O O . SER A 1 252 ? -4.365 -10.439 -37.817 1.00 88.50 252 SER A O 1
ATOM 2020 N N . ILE A 1 253 ? -6.033 -9.254 -38.755 1.00 85.81 253 ILE A N 1
ATOM 2021 C CA . ILE A 1 253 ? -6.895 -9.194 -37.572 1.00 85.81 253 ILE A CA 1
ATOM 2022 C C . ILE A 1 253 ? -8.093 -10.101 -37.843 1.00 85.81 253 ILE A C 1
ATOM 2024 O O . ILE A 1 253 ? -8.826 -9.883 -38.805 1.00 85.81 253 ILE A O 1
ATOM 2028 N N . LYS A 1 254 ? -8.277 -11.133 -37.018 1.00 83.38 254 LYS A N 1
ATOM 2029 C CA . LYS A 1 254 ? -9.498 -11.946 -37.031 1.00 83.38 254 LYS A CA 1
ATOM 2030 C C . LYS A 1 254 ? -10.478 -11.331 -36.041 1.00 83.38 254 LYS A C 1
ATOM 2032 O O . LYS A 1 254 ? -10.116 -11.160 -34.878 1.00 83.38 254 LYS A O 1
ATOM 2037 N N . ILE A 1 255 ? -11.663 -10.977 -36.527 1.00 66.75 255 ILE A N 1
ATOM 2038 C CA . ILE A 1 255 ? -12.786 -10.477 -35.726 1.00 66.75 255 ILE A CA 1
ATOM 2039 C C . ILE A 1 255 ? -13.796 -11.609 -35.585 1.00 66.75 255 ILE A C 1
ATOM 2041 O O . ILE A 1 255 ? -14.010 -12.307 -36.604 1.00 66.75 255 ILE A O 1
#

Radius of gyration: 32.62 Å; chains: 1; bounding box: 79×45×108 Å

Secondary structure (DSSP, 8-state):
----SSSSSSSSS----------------------------------------SS-SSSSSS-----S--------EEEEEEES--HHHHHHHTSEEEE---HHHHHT-SEEEEEE---STTS--SS-TT-EEEEEEEEEEEE-SS-TT-EEEEEEEEEEEEETTHHHHHHTT-SSSEEEEEHHHHHHHHT--GGG---EE--PPP--------------------HHHHHHHHHHHHHHHH---GGG-------

pLDDT: mean 71.11, std 26.17, range [26.59, 96.62]

Foldseek 3Di:
DDDDPPPPVPPPPDDDDDDDDDDDDDDDDDDDDDDDDDDDDDDDDDDDDDDDDPDPDVPPPDPDPDPPPDPPPDQAKEKEFADLDDLVVCLQVQAAKFAQDDQVLLQRHQKYWYFHDPPDPPGDPPDDHGWTFKMFTFPGWDADPVHNSMIGTHGFKMFTDTAPNLNCQQPVVDPHRIDMDGPVSSCVSRVHDPVPTDIDTRNRDDNPDDDDDDDDDDDDDPPPDDPVRVLQVVLVVVCVVPVDDSVVDDDDDDD

Organism: Escherichia coli (NCBI:txid562)

Sequence (255 aa):
MQPREWLMLSMYILVQAPVLTGLSKNQTGSLTTNNKRGRGDCILSHKKHLQHEFYRIDFIKNEIHSPIKGFYMKDMKAVVVFTGKDLNIMRTEGGSGYWHARTDRLNDADYLIAVRNRRETWAVKDLEHGTAFLIAKITGCFKSPDYDDRNVITFDEYAEIHTPKAWKMLTDGQRYPVAYLSAQEAFLRIGVTPEQLEWKKFHPSSPSVPNTVIPGLAEEKTEKLSLNEAIERAKKDISNATGIDSSAITISIKI